Protein AF-A0A9W7DC87-F1 (afdb_monomer_lite)

Organism: NCBI:txid2077276

pLDDT: mean 81.28, std 15.79, range [40.28, 97.44]

Radius of gyration: 45.04 Å; chains: 1; bounding box: 83×46×143 Å

Structure (mmCIF, N/CA/C/O backbone):
data_AF-A0A9W7DC87-F1
#
_entry.id   AF-A0A9W7DC87-F1
#
loop_
_atom_site.group_PDB
_atom_site.id
_atom_site.type_symbol
_atom_site.label_atom_id
_atom_site.label_alt_id
_atom_site.label_comp_id
_atom_site.label_asym_id
_atom_site.label_entity_id
_atom_site.label_seq_id
_atom_site.pdbx_PDB_ins_code
_atom_site.Cartn_x
_atom_site.Cartn_y
_atom_site.Cartn_z
_atom_site.occupancy
_atom_site.B_iso_or_equiv
_atom_site.auth_seq_id
_atom_site.auth_comp_id
_atom_site.auth_asym_id
_atom_site.auth_atom_id
_atom_site.pdbx_PDB_model_num
ATOM 1 N N . MET A 1 1 ? 23.630 27.973 -70.026 1.00 40.28 1 MET A N 1
ATOM 2 C CA . MET A 1 1 ? 24.828 27.121 -69.885 1.00 40.28 1 MET A CA 1
ATOM 3 C C . MET A 1 1 ? 24.869 26.637 -68.449 1.00 40.28 1 MET A C 1
ATOM 5 O O . MET A 1 1 ? 25.103 27.448 -67.564 1.00 40.28 1 MET A O 1
ATOM 9 N N . SER A 1 2 ? 24.543 25.371 -68.197 1.00 48.47 2 SER A N 1
ATOM 10 C CA . SER A 1 2 ? 24.721 24.764 -66.876 1.00 48.47 2 SER A CA 1
ATOM 11 C C . SER A 1 2 ? 26.217 24.537 -66.663 1.00 48.47 2 SER A C 1
ATOM 13 O O . SER A 1 2 ? 26.801 23.677 -67.324 1.00 48.47 2 SER A O 1
ATOM 15 N N . SER A 1 3 ? 26.860 25.334 -65.808 1.00 49.78 3 SER A N 1
ATOM 16 C CA . SER A 1 3 ? 28.254 25.079 -65.447 1.00 49.78 3 SER A CA 1
ATOM 17 C C . SER A 1 3 ? 28.300 23.810 -64.603 1.00 49.78 3 SER A C 1
ATOM 19 O O . SER A 1 3 ? 27.856 23.806 -63.455 1.00 49.78 3 SER A O 1
ATOM 21 N N . LEU A 1 4 ? 28.809 22.728 -65.187 1.00 50.72 4 LEU A N 1
ATOM 22 C CA . LEU A 1 4 ? 29.244 21.575 -64.411 1.00 50.72 4 LEU A CA 1
ATOM 23 C C . LEU A 1 4 ? 30.306 22.038 -63.399 1.00 50.72 4 LEU A C 1
ATOM 25 O O . LEU A 1 4 ? 31.124 22.901 -63.739 1.00 50.72 4 LEU A O 1
ATOM 29 N N . PRO A 1 5 ? 30.302 21.504 -62.168 1.00 57.03 5 PRO A N 1
ATOM 30 C CA . PRO A 1 5 ? 31.322 21.839 -61.187 1.00 57.03 5 PRO A CA 1
ATOM 31 C C . PRO A 1 5 ? 32.721 21.466 -61.718 1.00 57.03 5 PRO A C 1
ATOM 33 O O . PRO A 1 5 ? 32.861 20.473 -62.440 1.00 57.03 5 PRO A O 1
ATOM 36 N N . PRO A 1 6 ? 33.760 22.259 -61.399 1.00 55.50 6 PRO A N 1
ATOM 37 C CA . PRO A 1 6 ? 35.117 22.014 -61.873 1.00 55.50 6 PRO A CA 1
ATOM 38 C C . PRO A 1 6 ? 35.629 20.647 -61.402 1.00 55.50 6 PRO A C 1
ATOM 40 O O . PRO A 1 6 ? 35.542 20.303 -60.228 1.00 55.50 6 PRO A O 1
ATOM 43 N N . THR A 1 7 ? 36.206 19.878 -62.328 1.00 52.78 7 THR A N 1
ATOM 44 C CA . THR A 1 7 ? 36.754 18.526 -62.110 1.00 52.78 7 THR A CA 1
ATOM 45 C C . THR A 1 7 ? 38.137 18.530 -61.454 1.00 52.78 7 THR A C 1
ATOM 47 O O . THR A 1 7 ? 38.896 17.567 -61.578 1.00 52.78 7 THR A O 1
ATOM 50 N N . THR A 1 8 ? 38.526 19.621 -60.795 1.00 54.75 8 THR A N 1
ATOM 51 C CA . THR A 1 8 ? 39.785 19.652 -60.060 1.00 54.75 8 THR A CA 1
ATOM 52 C C . THR A 1 8 ? 39.595 18.873 -58.765 1.00 54.75 8 THR A C 1
ATOM 54 O O . THR A 1 8 ? 38.816 19.262 -57.899 1.00 54.75 8 THR A O 1
ATOM 57 N N . ASN A 1 9 ? 40.309 17.750 -58.643 1.00 49.62 9 ASN A N 1
ATOM 58 C CA . ASN A 1 9 ? 40.457 16.991 -57.403 1.00 49.62 9 ASN A CA 1
ATOM 59 C C . ASN A 1 9 ? 41.046 17.904 -56.315 1.00 49.62 9 ASN A C 1
ATOM 61 O O . ASN A 1 9 ? 42.257 17.930 -56.099 1.00 49.62 9 ASN A O 1
ATOM 65 N N . SER A 1 10 ? 40.201 18.684 -55.644 1.00 48.97 10 SER A N 1
ATOM 66 C CA . SER A 1 10 ? 40.590 19.425 -54.454 1.00 48.97 10 SER A CA 1
ATOM 67 C C . SER A 1 10 ? 40.734 18.421 -53.308 1.00 48.97 10 SER A C 1
ATOM 69 O O . SER A 1 10 ? 39.785 17.688 -53.021 1.00 48.97 10 SER A O 1
ATOM 71 N N . PRO A 1 11 ? 41.889 18.364 -52.623 1.00 51.62 11 PRO A N 1
ATOM 72 C CA . PRO A 1 11 ? 42.055 17.527 -51.437 1.00 51.62 11 PRO A CA 1
ATOM 73 C C . PRO A 1 11 ? 41.297 18.080 -50.218 1.00 51.62 11 PRO A C 1
ATOM 75 O O . PRO A 1 11 ? 41.296 17.450 -49.164 1.00 51.62 11 PRO A O 1
ATOM 78 N N . ILE A 1 12 ? 40.671 19.256 -50.344 1.00 55.56 12 ILE A N 1
ATOM 79 C CA . ILE A 1 12 ? 40.016 19.978 -49.255 1.00 55.56 12 ILE A CA 1
ATOM 80 C C . ILE A 1 12 ? 38.544 20.184 -49.618 1.00 55.56 12 ILE A C 1
ATOM 82 O O . ILE A 1 12 ? 38.230 20.751 -50.669 1.00 55.56 12 ILE A O 1
ATOM 86 N N . PHE A 1 13 ? 37.653 19.710 -48.748 1.00 60.16 13 PHE A N 1
ATOM 87 C CA . PHE A 1 13 ? 36.211 19.925 -48.843 1.00 60.16 13 PHE A CA 1
ATOM 88 C C . PHE A 1 13 ? 35.900 21.432 -48.796 1.00 60.16 13 PHE A C 1
ATOM 90 O O . PHE A 1 13 ? 36.257 22.103 -47.830 1.00 60.16 13 PHE A O 1
ATOM 97 N N . ASN A 1 14 ? 35.249 21.968 -49.835 1.00 62.75 14 ASN A N 1
ATOM 98 C CA . ASN A 1 14 ? 34.823 23.369 -49.895 1.00 62.75 14 ASN A CA 1
ATOM 99 C C . ASN A 1 14 ? 33.327 23.470 -49.561 1.00 62.75 14 ASN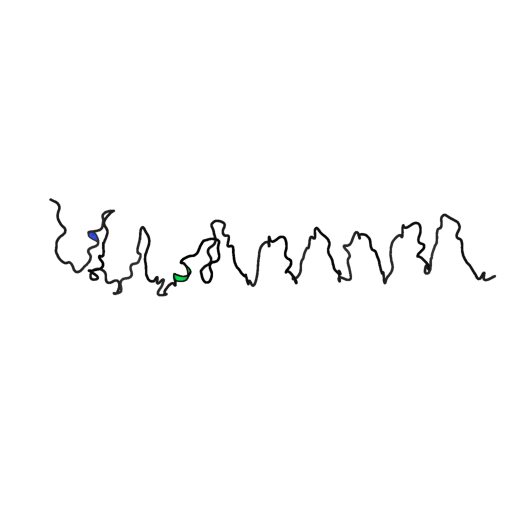 A C 1
ATOM 101 O O . ASN A 1 14 ? 32.472 23.222 -50.411 1.00 62.75 14 ASN A O 1
ATOM 105 N N . CYS A 1 15 ? 33.021 23.833 -48.316 1.00 61.16 15 CYS A N 1
ATOM 106 C CA . CYS A 1 15 ? 31.651 23.942 -47.816 1.00 61.16 15 CYS A CA 1
ATOM 107 C C . CYS A 1 15 ? 30.835 25.078 -48.460 1.00 61.16 15 CYS A C 1
ATOM 109 O O . CYS A 1 15 ? 29.610 25.039 -48.397 1.00 61.16 15 CYS A O 1
ATOM 111 N N . SER A 1 16 ? 31.470 26.039 -49.141 1.00 64.12 16 SER A N 1
ATOM 112 C CA . SER A 1 16 ? 30.786 27.152 -49.821 1.00 64.12 16 SER A CA 1
ATOM 113 C C . SER A 1 16 ? 29.916 26.717 -51.008 1.00 64.12 16 SER A C 1
ATOM 115 O O . SER A 1 16 ? 29.151 27.524 -51.527 1.00 64.12 16 SER A O 1
ATOM 117 N N . PHE A 1 17 ? 30.025 25.459 -51.448 1.00 63.44 17 PHE A N 1
ATOM 118 C CA . PHE A 1 17 ? 29.188 24.878 -52.503 1.00 63.44 17 PHE A CA 1
ATOM 119 C C . PHE A 1 17 ? 27.924 24.171 -51.989 1.00 63.44 17 PHE A C 1
ATOM 121 O O . PHE A 1 17 ? 27.176 23.652 -52.808 1.00 63.44 17 PHE A O 1
ATOM 128 N N . PHE A 1 18 ? 27.689 24.147 -50.672 1.00 61.72 18 PHE A N 1
ATOM 129 C CA . PHE A 1 18 ? 26.526 23.502 -50.047 1.00 61.72 18 PHE A CA 1
ATOM 130 C C . PHE A 1 18 ? 25.699 24.528 -49.249 1.00 61.72 18 PHE A C 1
ATOM 132 O O . PHE A 1 18 ? 25.613 24.452 -48.024 1.00 61.72 18 PHE A O 1
ATOM 139 N N . LEU A 1 19 ? 25.159 25.543 -49.928 1.00 58.50 19 LEU A N 1
ATOM 140 C CA . LEU A 1 19 ? 24.403 26.653 -49.317 1.00 58.50 19 LEU A CA 1
ATOM 141 C C . LEU A 1 19 ? 22.906 26.639 -49.674 1.00 58.50 19 LEU A C 1
ATOM 143 O O . LEU A 1 19 ? 22.122 27.386 -49.086 1.00 58.50 19 LEU A O 1
ATOM 147 N N . GLY A 1 20 ? 22.498 25.820 -50.641 1.00 61.56 20 GLY A N 1
ATOM 148 C CA . GLY A 1 20 ? 21.110 25.615 -51.029 1.00 61.56 20 GLY A CA 1
ATOM 149 C C . GLY A 1 20 ? 20.345 24.770 -50.010 1.00 61.56 20 GLY A C 1
ATOM 150 O O . GLY A 1 20 ? 20.890 23.862 -49.389 1.00 61.56 20 GLY A O 1
ATOM 151 N N . SER A 1 21 ? 19.040 25.022 -49.869 1.00 57.84 21 SER A N 1
ATOM 152 C CA . SER A 1 21 ? 18.160 24.316 -48.917 1.00 57.84 21 SER A CA 1
ATOM 153 C C . SER A 1 21 ? 18.046 22.802 -49.145 1.00 57.84 21 SER A C 1
ATOM 155 O O . SER A 1 21 ? 17.493 22.108 -48.300 1.00 57.84 21 SER A O 1
ATOM 157 N N . ASN A 1 22 ? 18.553 22.301 -50.275 1.00 55.94 22 ASN A N 1
ATOM 158 C CA . ASN A 1 22 ? 18.558 20.890 -50.655 1.00 55.94 22 ASN A CA 1
ATOM 159 C C . ASN A 1 22 ? 19.972 20.377 -50.975 1.00 55.94 22 ASN A C 1
ATOM 161 O O . ASN A 1 22 ? 20.101 19.336 -51.616 1.00 55.94 22 ASN A O 1
ATOM 165 N N . ASP A 1 23 ? 21.028 21.092 -50.587 1.00 57.09 23 ASP A N 1
ATOM 166 C CA . ASP A 1 23 ? 22.393 20.625 -50.815 1.00 57.09 23 ASP A CA 1
ATOM 167 C C . ASP A 1 23 ? 22.728 19.541 -49.779 1.00 57.09 23 ASP A C 1
ATOM 169 O O . ASP A 1 23 ? 22.659 19.770 -48.572 1.00 57.09 23 ASP A O 1
ATOM 173 N N . TYR A 1 24 ? 23.079 18.336 -50.235 1.00 56.31 24 TYR A N 1
ATOM 174 C CA . TYR A 1 24 ? 23.431 17.210 -49.367 1.00 56.31 24 TYR A CA 1
ATOM 175 C C . TYR A 1 24 ? 24.771 16.600 -49.776 1.00 56.31 24 TYR A C 1
ATOM 177 O O . TYR A 1 24 ? 25.080 16.437 -50.957 1.00 56.31 24 TYR A O 1
ATOM 185 N N . LEU A 1 25 ? 25.578 16.225 -48.785 1.00 67.00 25 LEU A N 1
ATOM 186 C CA . LEU A 1 25 ? 26.806 15.466 -48.994 1.00 67.00 25 LEU A CA 1
ATOM 187 C C . LEU A 1 25 ? 26.485 13.964 -48.949 1.00 67.00 25 LEU A C 1
ATOM 189 O O . LEU A 1 25 ? 26.179 13.434 -47.884 1.00 67.00 25 LEU A O 1
ATOM 193 N N . THR A 1 26 ? 26.581 13.263 -50.083 1.00 54.19 26 THR A N 1
ATOM 194 C CA . THR A 1 26 ? 26.439 11.793 -50.126 1.00 54.19 26 THR A CA 1
ATOM 195 C C . THR A 1 26 ? 27.806 11.131 -50.045 1.00 54.19 26 THR A C 1
ATOM 197 O O . THR A 1 26 ? 28.628 11.297 -50.943 1.00 54.19 26 THR A O 1
ATOM 200 N N . ILE A 1 27 ? 28.054 10.350 -48.995 1.00 62.28 27 ILE A N 1
ATOM 201 C CA . ILE A 1 27 ? 29.289 9.573 -48.845 1.00 62.28 27 ILE A CA 1
ATOM 202 C C . ILE A 1 27 ? 28.981 8.124 -49.240 1.00 62.28 27 ILE A C 1
ATOM 204 O O . ILE A 1 27 ? 28.392 7.372 -48.468 1.00 62.28 27 ILE A O 1
ATOM 208 N N . ALA A 1 28 ? 29.343 7.732 -50.465 1.00 49.62 28 ALA A N 1
ATOM 209 C CA . ALA A 1 28 ? 29.192 6.354 -50.928 1.00 49.62 28 ALA A CA 1
ATOM 210 C C . ALA A 1 28 ? 30.262 5.440 -50.300 1.00 49.62 28 ALA A C 1
ATOM 212 O O . ALA A 1 28 ? 31.426 5.817 -50.165 1.00 49.62 28 ALA A O 1
ATOM 213 N N . VAL A 1 29 ? 29.872 4.206 -49.964 1.00 51.69 29 VAL A N 1
ATOM 214 C CA . VAL A 1 29 ? 30.642 3.227 -49.161 1.00 51.69 29 VAL A CA 1
ATOM 215 C C . VAL A 1 29 ? 32.047 2.902 -49.710 1.00 51.69 29 VAL A C 1
ATOM 217 O O . VAL A 1 29 ? 32.902 2.414 -48.969 1.00 51.69 29 VAL A O 1
ATOM 220 N N . ALA A 1 30 ? 32.300 3.178 -50.995 1.00 45.50 30 ALA A N 1
ATOM 221 C CA . ALA A 1 30 ? 33.553 2.871 -51.683 1.00 45.50 30 ALA A CA 1
ATOM 222 C C . ALA A 1 30 ? 34.639 3.960 -51.569 1.00 45.50 30 ALA A C 1
ATOM 224 O O . ALA A 1 30 ? 35.807 3.644 -51.791 1.00 45.50 30 ALA A O 1
ATOM 225 N N . ASP A 1 31 ? 34.313 5.206 -51.194 1.00 50.28 31 ASP A N 1
ATOM 226 C CA . ASP A 1 31 ? 35.290 6.309 -51.199 1.00 50.28 31 ASP A CA 1
ATOM 227 C C . ASP A 1 31 ? 35.466 6.946 -49.809 1.00 50.28 31 ASP A C 1
ATOM 229 O O . ASP A 1 31 ? 35.023 8.054 -49.509 1.00 50.28 31 ASP A O 1
ATOM 233 N N . LYS A 1 32 ? 36.158 6.218 -48.922 1.00 52.31 32 LYS A N 1
ATOM 234 C CA . LYS A 1 32 ? 36.441 6.603 -47.521 1.00 52.31 32 LYS A CA 1
ATOM 235 C C . LYS A 1 32 ? 37.401 7.799 -47.363 1.00 52.31 32 LYS A C 1
ATOM 237 O O . LYS A 1 32 ? 37.862 8.070 -46.255 1.00 52.31 32 LYS A O 1
ATOM 242 N N . ARG A 1 33 ? 37.771 8.485 -48.449 1.00 55.38 33 ARG A N 1
ATOM 243 C CA . ARG A 1 33 ? 38.877 9.460 -48.474 1.00 55.38 33 ARG A CA 1
ATOM 244 C C . ARG A 1 33 ? 38.480 10.890 -48.116 1.00 55.38 33 ARG A C 1
ATOM 246 O O . ARG A 1 33 ? 39.366 11.658 -47.759 1.00 55.38 33 ARG A O 1
ATOM 253 N N . TYR A 1 34 ? 37.196 11.247 -48.153 1.00 50.97 34 TYR A N 1
ATOM 254 C CA . TYR A 1 34 ? 36.810 12.659 -48.048 1.00 50.97 34 TYR A CA 1
ATOM 255 C C . TYR A 1 34 ? 36.300 13.139 -46.696 1.00 50.97 34 TYR A C 1
ATOM 257 O O . TYR A 1 34 ? 36.171 14.345 -46.550 1.00 50.97 34 TYR A O 1
ATOM 265 N N . GLN A 1 35 ? 36.134 12.277 -45.685 1.00 55.38 35 GLN A N 1
ATOM 266 C CA . GLN A 1 35 ? 35.975 12.718 -44.292 1.00 55.38 35 GLN A CA 1
ATOM 267 C C . GLN A 1 35 ? 36.636 11.737 -43.317 1.00 55.38 35 GLN A C 1
ATOM 269 O O . GLN A 1 35 ? 36.004 10.838 -42.767 1.00 55.38 35 GLN A O 1
ATOM 274 N N . LYS A 1 36 ? 37.938 11.905 -43.078 1.00 47.50 36 LYS A N 1
ATOM 275 C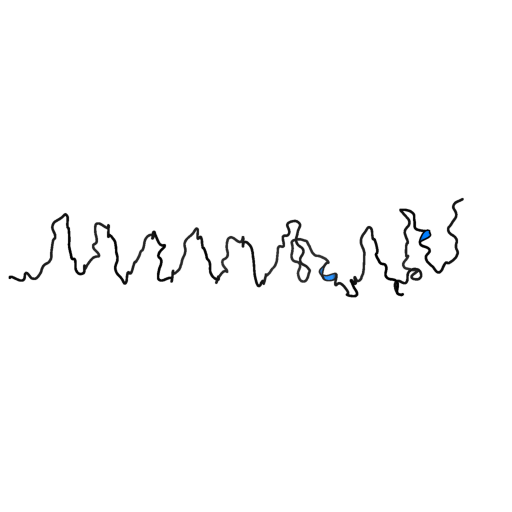 CA . LYS A 1 36 ? 38.594 11.271 -41.930 1.00 47.50 36 LYS A CA 1
ATOM 276 C C . LYS A 1 36 ? 38.263 12.091 -40.679 1.00 47.50 36 LYS A C 1
ATOM 278 O O . LYS A 1 36 ? 38.976 13.036 -40.364 1.00 47.50 36 LYS A O 1
ATOM 283 N N . LEU A 1 37 ? 37.234 11.702 -39.926 1.00 53.38 37 LEU A N 1
ATOM 284 C CA . LEU A 1 37 ? 36.949 12.221 -38.572 1.00 53.38 37 LEU A CA 1
ATOM 285 C C . LEU A 1 37 ? 37.895 11.625 -37.522 1.00 53.38 37 LEU A C 1
ATOM 287 O O . LEU A 1 37 ? 37.486 11.110 -36.490 1.00 53.38 37 LEU A O 1
ATOM 291 N N . GLY A 1 38 ? 39.185 11.613 -37.841 1.00 49.03 38 GLY A N 1
ATOM 292 C CA . GLY A 1 38 ? 40.227 10.949 -37.059 1.00 49.03 38 GLY A CA 1
ATOM 293 C C . GLY A 1 38 ? 41.486 11.795 -36.919 1.00 49.03 38 GLY A C 1
ATOM 294 O O . GLY A 1 38 ? 42.561 11.249 -36.693 1.00 49.03 38 GLY A O 1
ATOM 295 N N . GLY A 1 39 ? 41.379 13.110 -37.115 1.00 43.75 39 GLY A N 1
ATOM 296 C CA . GLY A 1 39 ? 42.439 14.070 -36.825 1.00 43.75 39 GLY A CA 1
ATOM 297 C C . GLY A 1 39 ? 41.827 15.298 -36.172 1.00 43.75 39 GLY A C 1
ATOM 298 O O . GLY A 1 39 ? 41.126 16.015 -36.865 1.00 43.75 39 GLY A O 1
ATOM 299 N N . THR A 1 40 ? 42.038 15.456 -34.858 1.00 46.59 40 THR A N 1
ATOM 300 C CA . THR A 1 40 ? 41.865 16.639 -33.969 1.00 46.59 40 THR A CA 1
ATOM 301 C C . THR A 1 40 ? 40.690 17.624 -34.160 1.00 46.59 40 THR A C 1
ATOM 303 O O . THR A 1 40 ? 40.594 18.579 -33.398 1.00 46.59 40 THR A O 1
ATOM 306 N N . GLY A 1 41 ? 39.778 17.427 -35.108 1.00 50.91 41 GLY A N 1
ATOM 307 C CA . GLY A 1 41 ? 38.608 18.258 -35.361 1.00 50.91 41 GLY A CA 1
ATOM 308 C C . GLY A 1 41 ? 37.363 17.584 -34.808 1.00 50.91 41 GLY A C 1
ATOM 309 O O . GLY A 1 41 ? 36.946 16.538 -35.300 1.00 50.91 41 GLY A O 1
ATOM 310 N N . VAL A 1 42 ? 36.783 18.177 -33.769 1.00 55.75 42 VAL A N 1
ATOM 311 C CA . VAL A 1 42 ? 35.481 17.782 -33.229 1.00 55.75 42 VAL A CA 1
ATOM 312 C C . VAL A 1 42 ? 34.417 18.528 -34.029 1.00 55.75 42 VAL A C 1
ATOM 314 O O . VAL A 1 42 ? 34.499 19.747 -34.174 1.00 55.75 42 VAL A O 1
ATOM 317 N N . PHE A 1 43 ? 33.408 17.829 -34.549 1.00 62.06 43 PHE A N 1
ATOM 318 C CA . PHE A 1 43 ? 32.190 18.519 -34.959 1.00 62.06 43 PHE A CA 1
ATOM 319 C C . PHE A 1 43 ? 31.490 19.032 -33.707 1.00 62.06 43 PHE A C 1
ATOM 321 O O . PHE A 1 43 ? 31.050 18.235 -32.882 1.00 62.06 43 PHE A O 1
ATOM 328 N N . ASN A 1 44 ? 31.354 20.352 -33.574 1.00 64.19 44 ASN A N 1
ATOM 329 C CA . ASN A 1 44 ? 30.608 20.935 -32.457 1.00 64.19 44 ASN A CA 1
ATOM 330 C C . ASN A 1 44 ? 29.140 20.467 -32.434 1.00 64.19 44 ASN A C 1
ATOM 332 O O . ASN A 1 44 ? 28.536 20.416 -31.369 1.00 64.19 44 ASN A O 1
ATOM 336 N N . SER A 1 45 ? 28.561 20.122 -33.593 1.00 70.19 45 SER A N 1
ATOM 337 C CA . SER A 1 45 ? 27.235 19.503 -33.690 1.00 70.19 45 SER A CA 1
ATOM 338 C C . SER A 1 45 ? 27.070 18.725 -34.999 1.00 70.19 45 SER A C 1
ATOM 340 O O . SER A 1 45 ? 27.697 19.055 -36.006 1.00 70.19 45 SER A O 1
ATOM 342 N N . ILE A 1 46 ? 26.211 17.705 -34.978 1.00 78.50 46 ILE A N 1
ATOM 343 C CA . ILE A 1 46 ? 25.696 17.002 -36.158 1.00 78.50 46 ILE A CA 1
ATOM 344 C C . ILE A 1 46 ? 24.170 17.129 -36.095 1.00 78.50 46 ILE A C 1
ATOM 346 O O . ILE A 1 46 ? 23.568 16.700 -35.112 1.00 78.50 46 ILE A O 1
ATOM 350 N N . ALA A 1 47 ? 23.545 17.721 -37.114 1.00 77.81 47 ALA A N 1
ATOM 351 C CA . ALA A 1 47 ? 22.090 17.807 -37.232 1.00 77.81 47 ALA A CA 1
ATOM 352 C C . ALA A 1 47 ? 21.589 16.756 -38.233 1.00 77.81 47 ALA A C 1
ATOM 354 O O . ALA A 1 47 ? 22.006 16.754 -39.390 1.00 77.81 47 ALA A O 1
ATOM 355 N N . VAL A 1 48 ? 20.698 15.867 -37.793 1.00 84.12 48 VAL A N 1
ATOM 356 C CA . VAL A 1 48 ? 20.062 14.839 -38.631 1.00 84.12 48 VAL A CA 1
ATOM 357 C C . VAL A 1 48 ? 18.549 15.029 -38.612 1.00 84.12 48 VAL A C 1
ATOM 359 O O . VAL A 1 48 ? 17.951 15.154 -37.549 1.00 84.12 48 VAL A O 1
ATOM 362 N N . ALA A 1 49 ? 17.923 15.056 -39.791 1.00 82.00 49 ALA A N 1
ATOM 363 C CA . ALA A 1 49 ? 16.468 15.194 -39.916 1.00 82.00 49 ALA A CA 1
ATOM 364 C C . ALA A 1 49 ? 15.703 13.893 -39.593 1.00 82.00 49 ALA A C 1
ATOM 366 O O . ALA A 1 49 ? 14.492 13.922 -39.402 1.00 82.00 49 ALA A O 1
ATOM 367 N N . GLY A 1 50 ? 16.405 12.757 -39.551 1.00 88.12 50 GLY A N 1
ATOM 368 C CA . GLY A 1 50 ? 15.845 11.433 -39.283 1.00 88.12 50 GLY A CA 1
ATOM 369 C C . GLY A 1 50 ? 16.658 10.667 -38.242 1.00 88.12 50 GLY A C 1
ATOM 370 O O . GLY A 1 50 ? 17.234 11.249 -37.325 1.00 88.12 50 GLY A O 1
ATOM 371 N N . ASN A 1 51 ? 16.705 9.344 -38.382 1.00 86.25 51 ASN A N 1
ATOM 372 C CA . ASN A 1 51 ? 17.417 8.483 -37.445 1.00 86.25 51 ASN A CA 1
ATOM 373 C C . ASN A 1 51 ? 18.939 8.576 -37.621 1.00 86.25 51 ASN A C 1
ATOM 375 O O . ASN A 1 51 ? 19.453 8.598 -38.738 1.00 86.25 51 ASN A O 1
ATOM 379 N N . LEU A 1 52 ? 19.654 8.554 -36.496 1.00 86.94 52 LEU A N 1
ATOM 380 C CA . LEU A 1 52 ? 21.082 8.269 -36.455 1.00 86.94 52 LEU A CA 1
ATOM 381 C C . LEU A 1 52 ? 21.264 6.767 -36.217 1.00 86.94 52 LEU A C 1
ATOM 383 O O . LEU A 1 52 ? 21.119 6.298 -35.090 1.00 86.94 52 LEU A O 1
ATOM 387 N N . ASP A 1 53 ? 21.564 6.019 -37.274 1.00 83.38 53 ASP A N 1
ATOM 388 C CA . ASP A 1 53 ? 21.955 4.614 -37.156 1.00 83.38 53 ASP A CA 1
ATOM 389 C C . ASP A 1 53 ? 23.452 4.543 -36.834 1.00 83.38 53 ASP A C 1
ATOM 391 O O . ASP A 1 53 ? 24.303 4.891 -37.656 1.00 83.38 53 ASP A O 1
ATOM 395 N N . CYS A 1 54 ? 23.781 4.183 -35.596 1.00 79.69 54 CYS A N 1
ATOM 396 C CA . CYS A 1 54 ? 25.154 4.114 -35.118 1.00 79.69 54 CYS A CA 1
ATOM 397 C C . CYS A 1 54 ? 25.405 2.776 -34.422 1.00 79.69 54 CYS A C 1
ATOM 399 O O . CYS A 1 54 ? 24.634 2.341 -33.572 1.00 79.69 54 CYS A O 1
ATOM 401 N N . GLY A 1 55 ? 26.520 2.125 -34.768 1.00 78.38 55 GLY A N 1
ATOM 402 C CA . GLY A 1 55 ? 26.925 0.870 -34.127 1.00 78.38 55 GLY A CA 1
ATOM 403 C C . GLY A 1 55 ? 27.389 1.050 -32.677 1.00 78.38 55 GLY A C 1
ATOM 404 O O . GLY A 1 55 ? 27.344 0.105 -31.894 1.00 78.38 55 GLY A O 1
ATOM 405 N N . SER A 1 56 ? 27.827 2.256 -32.306 1.00 83.56 56 SER A N 1
ATOM 406 C CA . SER A 1 56 ? 28.149 2.646 -30.935 1.00 83.56 56 SER A CA 1
ATOM 407 C C . SER A 1 56 ? 27.944 4.149 -30.750 1.00 83.56 56 SER A C 1
ATOM 409 O O . SER A 1 56 ? 28.182 4.942 -31.663 1.00 83.56 56 SER A O 1
ATOM 411 N N . LEU A 1 57 ? 27.505 4.540 -29.554 1.00 89.25 57 LEU A N 1
ATOM 412 C CA . LEU A 1 57 ? 27.375 5.935 -29.149 1.00 89.25 57 LEU A CA 1
ATOM 413 C C . LEU A 1 57 ? 28.385 6.219 -28.038 1.00 89.25 57 LEU A C 1
ATOM 415 O O . LEU A 1 57 ? 28.448 5.470 -27.071 1.00 89.25 57 LEU A O 1
ATOM 419 N N . THR A 1 58 ? 29.145 7.307 -28.150 1.00 86.69 58 THR A N 1
ATOM 420 C CA . THR A 1 58 ? 30.085 7.761 -27.116 1.00 86.69 58 THR A CA 1
ATOM 421 C C . THR A 1 58 ? 29.726 9.184 -26.717 1.00 86.69 58 THR A C 1
ATOM 423 O O . THR A 1 58 ? 29.733 10.077 -27.562 1.00 86.69 58 THR A O 1
ATOM 426 N N . ILE A 1 59 ? 29.437 9.417 -25.438 1.00 88.25 59 ILE A N 1
ATOM 427 C CA . ILE A 1 59 ? 29.128 10.744 -24.893 1.00 88.25 59 ILE A CA 1
ATOM 428 C C . ILE A 1 59 ? 30.249 11.124 -23.928 1.00 88.25 59 ILE A C 1
ATOM 430 O O . ILE A 1 59 ? 30.577 10.361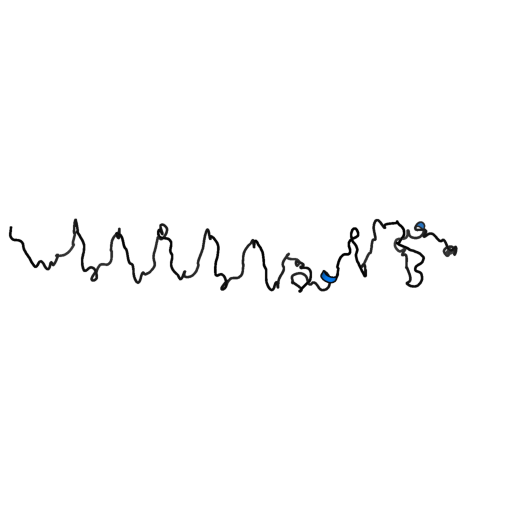 -23.023 1.00 88.25 59 ILE A O 1
ATOM 434 N N . ALA A 1 60 ? 30.871 12.286 -24.150 1.00 86.38 60 ALA A N 1
ATOM 435 C CA . ALA A 1 60 ? 31.987 12.784 -23.336 1.00 86.38 60 ALA A CA 1
ATOM 436 C C . ALA A 1 60 ? 33.133 11.758 -23.149 1.00 86.38 60 ALA A C 1
ATOM 438 O O . ALA A 1 60 ? 33.740 11.664 -22.086 1.00 86.38 60 ALA A O 1
ATOM 439 N N . GLY A 1 61 ? 33.416 10.962 -24.187 1.00 85.69 61 GLY A N 1
ATOM 440 C CA . GLY A 1 61 ? 34.477 9.947 -24.168 1.00 85.69 61 GLY A CA 1
ATOM 441 C C . GLY A 1 61 ? 34.093 8.606 -23.535 1.00 85.69 61 GLY A C 1
ATOM 442 O O . GLY A 1 61 ? 34.912 7.692 -23.553 1.00 85.69 61 GLY A O 1
ATOM 443 N N . SER A 1 62 ? 32.867 8.447 -23.027 1.00 90.69 62 SER A N 1
ATOM 444 C CA . SER A 1 62 ? 32.356 7.166 -22.516 1.00 90.69 62 SER A CA 1
ATOM 445 C C . SER A 1 62 ? 31.348 6.537 -23.467 1.00 90.69 62 SER A C 1
ATOM 447 O O . SER A 1 62 ? 30.413 7.201 -23.915 1.00 90.69 62 SER A O 1
ATOM 449 N N . ALA A 1 63 ? 31.540 5.255 -23.776 1.00 89.75 63 ALA A N 1
ATOM 450 C CA . ALA A 1 63 ? 30.585 4.493 -24.568 1.00 89.75 63 ALA A CA 1
ATOM 451 C C . ALA A 1 63 ? 29.261 4.343 -23.800 1.00 89.75 63 ALA A C 1
ATOM 453 O O . ALA A 1 63 ? 29.249 4.028 -22.610 1.00 89.75 63 ALA A O 1
ATOM 454 N N . VAL A 1 64 ? 28.150 4.560 -24.494 1.00 89.00 64 VAL A N 1
ATOM 455 C CA . VAL A 1 64 ? 26.791 4.356 -24.001 1.00 89.00 64 VAL A CA 1
ATOM 456 C C . VAL A 1 64 ? 26.319 2.986 -24.471 1.00 89.00 64 VAL A C 1
ATOM 458 O O . VAL A 1 64 ? 26.246 2.727 -25.673 1.00 89.00 64 VAL A O 1
ATOM 461 N N . ASP A 1 65 ? 25.974 2.112 -23.527 1.00 85.19 65 ASP A N 1
ATOM 462 C CA . ASP A 1 65 ? 25.365 0.819 -23.835 1.00 85.19 65 ASP A CA 1
ATOM 463 C C . ASP A 1 65 ? 23.880 0.988 -24.198 1.00 85.19 65 ASP A C 1
ATOM 465 O O . ASP A 1 65 ? 22.987 1.028 -23.345 1.00 85.19 65 ASP A O 1
ATOM 469 N N . LEU A 1 66 ? 23.622 1.072 -25.502 1.00 83.75 66 LEU A N 1
ATOM 470 C CA . LEU A 1 66 ? 22.278 1.180 -26.069 1.00 83.75 66 LEU A CA 1
ATOM 471 C C . LEU A 1 66 ? 21.495 -0.138 -26.024 1.00 83.75 66 LEU A C 1
ATOM 473 O O . LEU A 1 66 ? 20.290 -0.134 -26.290 1.00 83.75 66 LEU A O 1
ATOM 477 N N . SER A 1 67 ? 22.126 -1.265 -25.668 1.00 82.25 67 SER A N 1
ATOM 478 C CA . SER A 1 67 ? 21.427 -2.550 -25.596 1.00 82.25 67 SER A CA 1
ATOM 479 C C . SER A 1 67 ? 20.302 -2.514 -24.561 1.00 82.25 67 SER A C 1
ATOM 481 O O . SER A 1 67 ? 19.273 -3.151 -24.761 1.00 82.25 67 SER A O 1
ATOM 483 N N . SER A 1 68 ? 20.439 -1.718 -23.499 1.00 85.25 68 SER A N 1
ATOM 484 C CA . SER A 1 68 ? 19.421 -1.528 -22.456 1.00 85.25 68 SER A CA 1
ATOM 485 C C . SER A 1 68 ? 18.202 -0.692 -22.891 1.00 85.25 68 SER A C 1
ATOM 487 O O . SER A 1 68 ? 17.180 -0.714 -22.200 1.00 85.25 68 SER A O 1
ATOM 489 N N . LEU A 1 69 ? 18.296 0.009 -24.030 1.00 85.25 69 LEU A N 1
ATOM 490 C CA . LEU A 1 69 ? 17.290 0.945 -24.545 1.00 85.25 69 LEU A CA 1
ATOM 491 C C . LEU A 1 69 ? 16.418 0.343 -25.661 1.00 85.25 69 LEU A C 1
ATOM 493 O O . LEU A 1 69 ? 15.336 0.852 -25.942 1.00 85.25 69 LEU A O 1
ATOM 497 N N . SER A 1 70 ? 16.857 -0.745 -26.302 1.00 86.12 70 SER A N 1
ATOM 498 C CA . SER A 1 70 ? 16.075 -1.415 -27.344 1.00 86.12 70 SER A CA 1
ATOM 499 C C . SER A 1 70 ? 15.013 -2.354 -26.758 1.00 86.12 70 SER A C 1
ATOM 501 O O . SER A 1 70 ? 15.233 -3.033 -25.752 1.00 86.12 70 SER A O 1
ATOM 503 N N . GLY A 1 71 ? 13.844 -2.402 -27.408 1.00 85.94 71 GLY A N 1
ATOM 504 C CA . GLY A 1 71 ? 12.755 -3.319 -27.054 1.00 85.94 71 GLY A CA 1
ATOM 505 C C . GLY A 1 71 ? 11.972 -2.961 -25.785 1.00 85.94 71 GLY A C 1
ATOM 506 O O . GLY A 1 71 ? 11.201 -3.790 -25.311 1.00 85.94 71 GLY A O 1
ATOM 507 N N . ILE A 1 72 ? 12.147 -1.756 -25.234 1.00 91.00 72 ILE A N 1
ATOM 508 C CA . ILE A 1 72 ? 11.336 -1.267 -24.112 1.00 91.00 72 ILE A CA 1
ATOM 509 C C . ILE A 1 72 ? 9.954 -0.811 -24.603 1.00 91.00 72 ILE A C 1
ATOM 511 O O . ILE A 1 72 ? 9.841 -0.123 -25.615 1.00 91.00 72 ILE A O 1
ATOM 515 N N . THR A 1 73 ? 8.898 -1.175 -23.873 1.00 92.19 73 THR A N 1
ATOM 516 C CA . THR A 1 73 ? 7.539 -0.642 -24.072 1.00 92.19 73 THR A CA 1
ATOM 517 C C . THR A 1 73 ? 7.187 0.246 -22.883 1.00 92.19 73 THR A C 1
ATOM 519 O O . THR A 1 73 ? 7.228 -0.219 -21.742 1.00 92.19 73 THR A O 1
ATOM 522 N N . ALA A 1 74 ? 6.858 1.516 -23.139 1.00 92.81 74 ALA A N 1
ATOM 523 C CA . ALA A 1 74 ? 6.505 2.477 -22.093 1.00 92.81 74 ALA A CA 1
ATOM 524 C C . ALA A 1 74 ? 5.359 1.951 -21.206 1.00 92.81 74 ALA A C 1
ATOM 526 O O . ALA A 1 74 ? 4.413 1.343 -21.706 1.00 92.81 74 ALA A O 1
ATOM 527 N N . GLY A 1 75 ? 5.471 2.152 -19.891 1.00 93.25 75 GLY A N 1
ATOM 528 C CA . GLY A 1 75 ? 4.495 1.675 -18.902 1.00 93.25 75 GLY A CA 1
ATOM 529 C C . GLY A 1 75 ? 4.663 0.215 -18.467 1.00 93.25 75 GLY A C 1
ATOM 530 O O . GLY A 1 75 ? 3.933 -0.245 -17.586 1.00 93.25 75 GLY A O 1
ATOM 531 N N . THR A 1 76 ? 5.629 -0.525 -19.025 1.00 92.44 76 THR A N 1
ATOM 532 C CA . THR A 1 76 ? 5.910 -1.925 -18.653 1.00 92.44 76 THR A CA 1
ATOM 533 C C . THR A 1 76 ? 7.372 -2.132 -18.265 1.00 92.44 76 THR A C 1
ATOM 535 O O . THR A 1 76 ? 8.269 -1.436 -18.741 1.00 92.44 76 THR A O 1
ATOM 538 N N . VAL A 1 77 ? 7.628 -3.120 -17.407 1.00 94.56 77 VAL A N 1
ATOM 539 C CA . VAL A 1 77 ? 8.988 -3.514 -17.019 1.00 94.56 77 VAL A CA 1
ATOM 540 C C . VAL A 1 77 ? 9.455 -4.683 -17.885 1.00 94.56 77 VAL A C 1
ATOM 542 O O . VAL A 1 77 ? 8.939 -5.795 -17.773 1.00 94.56 77 VAL A O 1
ATOM 545 N N . THR A 1 78 ? 10.464 -4.444 -18.727 1.00 92.12 78 THR A N 1
ATOM 546 C CA . THR A 1 78 ? 11.159 -5.501 -19.482 1.00 92.12 78 THR A CA 1
ATOM 547 C C . THR A 1 78 ? 12.371 -5.994 -18.690 1.00 92.12 78 THR A C 1
ATOM 549 O O . THR A 1 78 ? 13.132 -5.195 -18.145 1.00 92.12 78 THR A O 1
ATOM 552 N N . ALA A 1 79 ? 12.562 -7.314 -18.610 1.00 91.00 79 ALA A N 1
ATOM 553 C CA . ALA A 1 79 ? 13.663 -7.902 -17.850 1.00 91.00 79 ALA A CA 1
ATOM 554 C C . ALA A 1 79 ? 15.032 -7.410 -18.355 1.00 91.00 79 ALA A C 1
ATOM 556 O O . ALA A 1 79 ? 15.292 -7.407 -19.557 1.00 91.00 79 ALA A O 1
ATOM 557 N N . SER A 1 80 ? 15.913 -7.028 -17.425 1.00 88.44 80 SER A N 1
ATOM 558 C CA . SER A 1 80 ? 17.291 -6.584 -17.704 1.00 88.44 80 SER A CA 1
ATOM 559 C C . SER A 1 80 ? 17.407 -5.352 -18.618 1.00 88.44 80 SER A C 1
ATOM 561 O O . SER A 1 80 ? 18.442 -5.158 -19.257 1.00 88.44 80 SER A O 1
ATOM 563 N N . LYS A 1 81 ? 16.359 -4.524 -18.702 1.00 91.00 81 LYS A N 1
ATOM 564 C CA . LYS A 1 81 ? 16.336 -3.268 -19.468 1.00 91.00 81 LYS A CA 1
ATOM 565 C C . LYS A 1 81 ? 16.041 -2.071 -18.568 1.00 91.00 81 LYS A C 1
ATOM 567 O O . LYS A 1 81 ? 15.772 -2.215 -17.375 1.00 91.00 81 LYS A O 1
ATOM 572 N N . LEU A 1 82 ? 16.089 -0.885 -19.169 1.00 89.50 82 LEU A N 1
ATOM 573 C CA . LEU A 1 82 ? 15.606 0.346 -18.553 1.00 89.50 82 LEU A CA 1
ATOM 574 C C . LEU A 1 82 ? 14.095 0.280 -18.282 1.00 89.50 82 LEU A C 1
ATOM 576 O O . LEU A 1 82 ? 13.354 -0.448 -18.944 1.00 89.50 82 LEU A O 1
ATOM 580 N N . VAL A 1 83 ? 13.641 1.089 -17.325 1.00 92.31 83 VAL A N 1
ATOM 581 C CA . VAL A 1 83 ? 12.221 1.290 -17.022 1.00 92.31 83 VAL A CA 1
ATOM 582 C C . VAL A 1 83 ? 11.802 2.659 -17.546 1.00 92.31 83 VAL A C 1
ATOM 584 O O . VAL A 1 83 ? 12.433 3.666 -17.230 1.00 92.31 83 VAL A O 1
ATOM 587 N N . MET A 1 84 ? 10.739 2.693 -18.345 1.00 91.94 84 MET A N 1
ATOM 588 C CA . MET A 1 84 ? 10.187 3.912 -18.932 1.00 91.94 84 MET A CA 1
ATOM 589 C C . MET A 1 84 ? 8.735 4.068 -18.494 1.00 91.94 84 MET A C 1
ATOM 591 O O . MET A 1 84 ? 7.931 3.151 -18.665 1.00 91.94 84 MET A O 1
ATOM 595 N N . VAL A 1 85 ? 8.409 5.232 -17.936 1.00 95.81 85 VAL A N 1
ATOM 596 C CA . VAL A 1 85 ? 7.034 5.579 -17.569 1.00 95.81 85 VAL A CA 1
ATOM 597 C C . VAL A 1 85 ? 6.177 5.800 -18.821 1.00 95.81 85 VAL A C 1
ATOM 599 O O . VAL A 1 85 ? 6.699 6.209 -19.860 1.00 95.81 85 VAL A O 1
ATOM 602 N N . ASP A 1 86 ? 4.876 5.535 -18.737 1.00 95.19 86 ASP A N 1
ATOM 603 C CA . ASP A 1 86 ? 3.933 5.877 -19.809 1.00 95.19 86 ASP A CA 1
ATOM 604 C C . ASP A 1 86 ? 3.501 7.360 -19.776 1.00 95.19 86 ASP A C 1
ATOM 606 O O . ASP A 1 86 ? 4.029 8.178 -19.017 1.00 95.19 86 ASP A O 1
ATOM 610 N N . ALA A 1 87 ? 2.525 7.727 -20.615 1.00 97.44 87 ALA A N 1
ATOM 611 C CA . ALA A 1 87 ? 2.004 9.094 -20.703 1.00 97.44 87 ALA A CA 1
ATOM 612 C C . ALA A 1 87 ? 1.402 9.614 -19.381 1.00 97.44 87 ALA A C 1
ATOM 614 O O . ALA A 1 87 ? 1.429 10.823 -19.126 1.00 97.44 87 ALA A O 1
ATOM 615 N N . ASN A 1 88 ? 0.913 8.716 -18.523 1.00 96.88 88 ASN A N 1
ATOM 616 C CA . ASN A 1 88 ? 0.353 9.042 -17.213 1.00 96.88 88 ASN A CA 1
ATOM 617 C C . ASN A 1 88 ? 1.416 9.078 -16.109 1.00 96.88 88 ASN A C 1
ATOM 619 O O . ASN A 1 88 ? 1.103 9.451 -14.980 1.00 96.88 88 ASN A O 1
ATOM 623 N N . LYS A 1 89 ? 2.684 8.809 -16.452 1.00 96.81 89 LYS A N 1
ATOM 624 C CA . LYS A 1 89 ? 3.804 8.601 -15.525 1.00 96.81 89 LYS A CA 1
ATOM 625 C C . LYS A 1 89 ? 3.690 7.298 -14.723 1.00 96.81 89 LYS A C 1
ATOM 627 O O . LYS A 1 89 ? 4.311 7.178 -13.667 1.00 96.81 89 LYS A O 1
ATOM 632 N N . ASP A 1 90 ? 2.965 6.317 -15.252 1.00 95.88 90 ASP A N 1
ATOM 633 C CA . ASP A 1 90 ? 2.779 5.022 -14.609 1.00 95.88 90 ASP A CA 1
ATOM 634 C C . ASP A 1 90 ? 3.822 3.998 -15.082 1.00 95.88 90 ASP A C 1
ATOM 636 O O . ASP A 1 90 ? 4.360 4.069 -16.192 1.00 95.88 90 ASP A O 1
ATOM 640 N N . ILE A 1 91 ? 4.111 3.025 -14.213 1.00 95.75 91 ILE A N 1
ATOM 641 C CA . ILE A 1 91 ? 4.869 1.808 -14.524 1.00 95.75 91 ILE A CA 1
ATOM 642 C C . ILE A 1 91 ? 4.116 0.625 -13.923 1.00 95.75 91 ILE A C 1
ATOM 644 O O . ILE A 1 91 ? 3.767 0.630 -12.742 1.00 95.75 91 ILE A O 1
ATOM 648 N N . SER A 1 92 ? 3.928 -0.423 -14.717 1.00 93.12 92 SER A N 1
ATOM 649 C CA . SER A 1 92 ? 3.288 -1.667 -14.298 1.00 93.12 92 SER A CA 1
ATOM 650 C C . SER A 1 92 ? 4.235 -2.867 -14.414 1.00 93.12 92 SER A C 1
ATOM 652 O O . SER A 1 92 ? 5.268 -2.816 -15.083 1.00 93.12 92 SER A O 1
ATOM 654 N N . SER A 1 93 ? 3.841 -3.991 -13.809 1.00 92.00 93 SER A N 1
ATOM 655 C CA . SER A 1 93 ? 4.444 -5.315 -14.043 1.00 92.00 93 SER A CA 1
ATOM 656 C C . SER A 1 93 ? 5.829 -5.570 -13.428 1.00 92.00 93 SER A C 1
ATOM 658 O O . SER A 1 93 ? 6.509 -6.519 -13.821 1.00 92.00 93 SER A O 1
ATOM 660 N N . PHE A 1 94 ? 6.248 -4.803 -12.413 1.00 94.81 94 PHE A N 1
ATOM 661 C CA . PHE A 1 94 ? 7.338 -5.263 -11.545 1.00 94.81 94 PHE A CA 1
ATOM 662 C C . PHE A 1 94 ? 6.962 -6.610 -10.919 1.00 94.81 94 PHE A C 1
ATOM 664 O O . PHE A 1 94 ? 5.908 -6.742 -10.302 1.00 94.81 94 PHE A O 1
ATOM 671 N N . ARG A 1 95 ? 7.843 -7.609 -11.044 1.00 93.44 95 ARG A N 1
ATOM 672 C CA . ARG A 1 95 ? 7.657 -8.904 -10.373 1.00 93.44 95 ARG A CA 1
ATOM 673 C C . ARG A 1 95 ? 7.772 -8.762 -8.856 1.00 93.44 95 ARG A C 1
ATOM 675 O O . ARG A 1 95 ? 6.929 -9.273 -8.137 1.00 93.44 95 ARG A O 1
ATOM 682 N N . ASN A 1 96 ? 8.822 -8.077 -8.405 1.00 92.94 96 ASN A N 1
ATOM 683 C CA . ASN A 1 96 ? 9.115 -7.772 -7.008 1.00 92.94 96 ASN A CA 1
ATOM 684 C C . ASN A 1 96 ? 9.653 -6.336 -6.936 1.00 92.94 96 ASN A C 1
ATOM 686 O O . ASN A 1 96 ? 10.397 -5.926 -7.829 1.00 92.94 96 ASN A O 1
ATOM 690 N N . LEU A 1 97 ? 9.326 -5.605 -5.870 1.00 93.62 97 LEU A N 1
ATOM 691 C CA . LEU A 1 97 ? 9.876 -4.279 -5.583 1.00 93.62 97 LEU A CA 1
ATOM 692 C C . LEU A 1 97 ? 10.521 -4.293 -4.195 1.00 93.62 97 LEU A C 1
ATOM 694 O O . LEU A 1 97 ? 9.859 -4.584 -3.202 1.00 93.62 97 LEU A O 1
ATOM 698 N N . THR A 1 98 ? 11.807 -3.960 -4.126 1.00 95.00 98 THR A N 1
ATOM 699 C CA . THR A 1 98 ? 12.525 -3.724 -2.869 1.00 95.00 98 THR A CA 1
ATOM 700 C C . THR A 1 98 ? 12.847 -2.239 -2.785 1.00 95.00 98 THR A C 1
ATOM 702 O O . THR A 1 98 ? 13.499 -1.703 -3.675 1.00 95.00 98 THR A O 1
ATOM 705 N N . ALA A 1 99 ? 12.384 -1.573 -1.729 1.00 94.75 99 ALA A N 1
ATOM 706 C CA . ALA A 1 99 ? 12.602 -0.149 -1.508 1.00 94.75 99 ALA A CA 1
ATOM 707 C C . ALA A 1 99 ? 12.851 0.116 -0.019 1.00 94.75 99 ALA A C 1
ATOM 709 O O . ALA A 1 99 ? 12.204 -0.496 0.828 1.00 94.75 99 ALA A O 1
ATOM 710 N N . THR A 1 100 ? 13.755 1.044 0.305 1.00 95.50 100 THR A N 1
ATOM 711 C CA . THR A 1 100 ? 13.966 1.509 1.690 1.00 95.50 100 THR A CA 1
ATOM 712 C C . THR A 1 100 ? 12.728 2.226 2.221 1.00 95.50 100 THR A C 1
ATOM 714 O O . THR A 1 100 ? 12.345 2.060 3.376 1.00 95.50 100 THR A O 1
ATOM 717 N N . ASN A 1 101 ? 12.080 3.009 1.358 1.00 94.25 101 ASN A N 1
ATOM 718 C CA . ASN A 1 101 ? 10.851 3.721 1.656 1.00 94.25 101 ASN A CA 1
ATOM 719 C C . ASN A 1 101 ? 9.886 3.562 0.483 1.00 94.25 101 ASN A C 1
ATOM 721 O O . ASN A 1 101 ? 10.269 3.758 -0.670 1.00 94.25 101 ASN A O 1
ATOM 725 N N . LEU A 1 102 ? 8.631 3.253 0.794 1.00 94.38 102 LEU A N 1
ATOM 726 C CA . LEU A 1 102 ? 7.514 3.349 -0.133 1.00 94.38 102 LEU A CA 1
ATOM 727 C C . LEU A 1 102 ? 6.599 4.463 0.376 1.00 94.38 102 LEU A C 1
ATOM 729 O O . LEU A 1 102 ? 6.110 4.394 1.503 1.00 94.38 102 LEU A O 1
ATOM 733 N N . THR A 1 103 ? 6.415 5.508 -0.422 1.00 93.94 103 THR A N 1
ATOM 734 C CA . THR A 1 103 ? 5.548 6.647 -0.101 1.00 93.94 103 THR A CA 1
ATOM 735 C C . THR A 1 103 ? 4.297 6.616 -0.977 1.00 93.94 103 THR A C 1
ATOM 737 O O . THR A 1 103 ? 4.306 6.044 -2.065 1.00 93.94 103 THR A O 1
ATOM 740 N N . GLY A 1 104 ? 3.207 7.222 -0.502 1.00 94.12 104 GLY A N 1
ATOM 741 C CA . GLY A 1 104 ? 1.925 7.259 -1.212 1.00 94.12 104 GLY A CA 1
ATOM 742 C C . GLY A 1 104 ? 0.892 6.273 -0.664 1.00 94.12 104 GLY A C 1
ATOM 743 O O . GLY A 1 104 ? 0.998 5.801 0.468 1.00 94.12 104 GLY A O 1
ATOM 744 N N . THR A 1 105 ? -0.148 6.011 -1.455 1.00 93.44 105 THR A N 1
ATOM 745 C CA . THR A 1 105 ? -1.268 5.140 -1.084 1.00 93.44 105 THR A CA 1
ATOM 746 C C . THR A 1 105 ? -1.103 3.752 -1.690 1.00 93.44 105 THR A C 1
ATOM 748 O O . THR A 1 105 ? -0.782 3.601 -2.868 1.00 93.44 105 THR A O 1
ATOM 751 N N . LEU A 1 106 ? -1.361 2.716 -0.892 1.00 93.81 106 LEU A N 1
ATOM 752 C CA . LEU A 1 106 ? -1.436 1.346 -1.388 1.00 93.81 106 LEU A CA 1
ATOM 753 C C . LEU A 1 106 ? -2.896 1.026 -1.720 1.00 93.81 106 LEU A C 1
ATOM 755 O O . LEU A 1 106 ? -3.722 0.884 -0.827 1.00 93.81 106 LEU A O 1
ATOM 759 N N . GLN A 1 107 ? -3.217 0.960 -3.012 1.00 93.38 107 GLN A N 1
ATOM 760 C CA . GLN A 1 107 ? -4.600 0.843 -3.497 1.00 93.38 107 GLN A CA 1
ATOM 761 C C . GLN A 1 107 ? -5.128 -0.605 -3.532 1.00 93.38 107 GLN A C 1
ATOM 763 O O . GLN A 1 107 ? -6.285 -0.837 -3.878 1.00 93.38 107 GLN A O 1
ATOM 768 N N . THR A 1 108 ? -4.306 -1.598 -3.177 1.00 92.31 108 THR A N 1
ATOM 769 C CA . THR A 1 108 ? -4.719 -3.007 -3.144 1.00 92.31 108 THR A CA 1
ATOM 770 C C . THR A 1 108 ? -5.686 -3.251 -1.987 1.00 92.31 108 THR A C 1
ATOM 772 O O . THR A 1 108 ? -5.273 -3.238 -0.831 1.00 92.31 108 THR A O 1
ATOM 775 N N . ALA A 1 109 ? -6.957 -3.524 -2.296 1.00 91.94 109 ALA A N 1
ATOM 776 C CA . ALA A 1 109 ? -8.006 -3.688 -1.285 1.00 91.94 109 ALA A CA 1
ATOM 777 C C . ALA A 1 109 ? -7.722 -4.815 -0.271 1.00 91.94 109 ALA A C 1
ATOM 779 O O . ALA A 1 109 ? -7.965 -4.646 0.920 1.00 91.94 109 ALA A O 1
ATOM 780 N N . ALA A 1 110 ? -7.204 -5.960 -0.728 1.00 94.19 110 ALA A N 1
ATOM 781 C CA . ALA A 1 110 ? -6.851 -7.088 0.130 1.00 94.19 110 ALA A CA 1
ATOM 782 C C . ALA A 1 110 ? -5.329 -7.218 0.260 1.00 94.19 110 ALA A C 1
ATOM 784 O O . ALA A 1 110 ? -4.622 -7.371 -0.736 1.00 94.19 110 ALA A O 1
ATOM 785 N N . GLN A 1 111 ? -4.826 -7.215 1.495 1.00 95.50 111 GLN A N 1
ATOM 786 C CA . GLN A 1 111 ? -3.393 -7.288 1.798 1.00 95.50 111 GLN A CA 1
ATOM 787 C C . GLN A 1 111 ? -3.076 -8.477 2.731 1.00 95.50 111 GLN A C 1
ATOM 789 O O . GLN A 1 111 ? -2.574 -8.276 3.836 1.00 95.50 111 GLN A O 1
ATOM 794 N N . PRO A 1 112 ? -3.358 -9.731 2.324 1.00 95.38 112 PRO A N 1
ATOM 795 C CA . PRO A 1 112 ? -3.297 -10.901 3.214 1.00 95.38 112 PRO A CA 1
ATOM 796 C C . PRO A 1 112 ? -1.893 -11.239 3.738 1.00 95.38 112 PRO A C 1
ATOM 798 O O . PRO A 1 112 ? -1.764 -11.980 4.705 1.00 95.38 112 PRO A O 1
ATOM 801 N N . ASN A 1 113 ? -0.842 -10.703 3.112 1.00 94.88 113 ASN A N 1
ATOM 802 C CA . ASN A 1 113 ? 0.550 -11.018 3.442 1.00 94.88 113 ASN A CA 1
ATOM 803 C C . ASN A 1 113 ? 1.214 -9.987 4.375 1.00 94.88 113 ASN A C 1
ATOM 805 O O . ASN A 1 113 ? 2.419 -10.074 4.608 1.00 94.88 113 ASN A O 1
ATOM 809 N N . ILE A 1 114 ? 0.474 -9.002 4.901 1.00 95.12 114 ILE A N 1
ATOM 810 C CA . ILE A 1 114 ? 1.003 -8.090 5.925 1.00 95.12 114 ILE A CA 1
ATOM 811 C C . ILE A 1 114 ? 0.995 -8.816 7.272 1.00 95.12 114 ILE A C 1
ATOM 813 O O . ILE A 1 114 ? -0.058 -9.036 7.862 1.00 95.12 114 ILE A O 1
ATOM 817 N N . THR A 1 115 ? 2.178 -9.176 7.768 1.00 94.81 115 THR A N 1
ATOM 818 C CA . THR A 1 115 ? 2.353 -9.873 9.056 1.00 94.81 115 THR A CA 1
ATOM 819 C C . THR A 1 115 ? 2.911 -8.978 10.160 1.00 94.81 115 THR A C 1
ATOM 821 O O . THR A 1 115 ? 2.896 -9.357 11.328 1.00 94.81 115 THR A O 1
ATOM 824 N N . SER A 1 116 ? 3.403 -7.791 9.808 1.00 95.00 116 SER A N 1
ATOM 825 C CA . SER A 1 116 ? 3.902 -6.792 10.746 1.00 95.00 116 SER A CA 1
ATOM 826 C C . SER A 1 116 ? 3.783 -5.399 10.141 1.00 95.00 116 SER A C 1
ATOM 828 O O . SER A 1 116 ? 3.924 -5.213 8.931 1.00 95.00 116 SER A O 1
ATOM 830 N N . VAL A 1 117 ? 3.535 -4.424 11.005 1.00 94.44 117 VAL A N 1
ATOM 831 C CA . VAL A 1 117 ? 3.563 -2.996 10.701 1.00 94.44 117 VAL A CA 1
ATOM 832 C C . VAL A 1 117 ? 4.329 -2.287 11.814 1.00 94.44 117 VAL A C 1
ATOM 834 O O . VAL A 1 117 ? 4.495 -2.826 12.908 1.00 94.44 117 VAL A O 1
ATOM 837 N N . GLY A 1 118 ? 4.809 -1.075 11.537 1.00 92.81 118 GLY A N 1
ATOM 838 C CA . GLY A 1 118 ? 5.321 -0.191 12.582 1.00 92.81 118 GLY A CA 1
ATOM 839 C C . GLY A 1 118 ? 4.188 0.397 13.433 1.00 92.81 118 GLY A C 1
ATOM 840 O O . GLY A 1 118 ? 3.145 -0.215 13.648 1.00 92.81 118 GLY A O 1
ATOM 841 N N . THR A 1 119 ? 4.366 1.635 13.887 1.00 93.06 119 THR A N 1
ATOM 842 C CA . THR A 1 119 ? 3.321 2.361 14.618 1.00 93.06 119 THR A CA 1
ATOM 843 C C . THR A 1 119 ? 2.258 2.905 13.664 1.00 93.06 119 THR A C 1
ATOM 845 O O . THR A 1 119 ? 2.573 3.662 12.747 1.00 93.06 119 THR A O 1
ATOM 848 N N . LEU A 1 120 ? 0.989 2.589 13.927 1.00 93.88 120 LEU A N 1
ATOM 849 C CA . LEU A 1 120 ? -0.162 3.248 13.309 1.00 93.88 120 LEU A CA 1
ATOM 850 C C . LEU A 1 120 ? -0.685 4.333 14.258 1.00 93.88 120 LEU A C 1
ATOM 852 O O . LEU A 1 120 ? -1.079 4.032 15.381 1.00 93.88 120 LEU A O 1
ATOM 856 N N . SER A 1 121 ? -0.700 5.594 13.820 1.00 94.06 121 SER A N 1
ATOM 857 C CA . SER A 1 121 ? -1.275 6.702 14.603 1.00 94.06 121 SER A CA 1
ATOM 858 C C . SER A 1 121 ? -2.805 6.689 14.610 1.00 94.06 121 SER A C 1
ATOM 860 O O . SER A 1 121 ? -3.431 7.186 15.542 1.00 94.06 121 SER A O 1
ATOM 862 N N . SER A 1 122 ? -3.407 6.121 13.565 1.00 93.62 122 SER A N 1
ATOM 863 C CA . SER A 1 122 ? -4.845 5.925 13.434 1.00 93.62 122 SER A CA 1
ATOM 864 C C . SER A 1 122 ? -5.121 4.650 12.644 1.00 93.62 122 SER A C 1
ATOM 866 O O . SER A 1 122 ? -4.340 4.260 11.774 1.00 93.62 122 SER A O 1
ATOM 868 N N . LEU A 1 123 ? -6.230 3.993 12.968 1.00 93.44 123 LEU A N 1
ATOM 869 C CA . LEU A 1 123 ? -6.706 2.804 12.278 1.00 93.44 123 LEU A CA 1
ATOM 870 C C . LEU A 1 123 ? -8.232 2.861 12.236 1.00 93.44 123 LEU A C 1
ATOM 872 O O . LEU A 1 123 ? -8.881 2.925 13.276 1.00 93.44 123 LEU A O 1
ATOM 876 N N . THR A 1 124 ? -8.796 2.834 11.032 1.00 94.12 124 THR A N 1
ATOM 877 C CA . THR A 1 124 ? -10.236 2.648 10.828 1.00 94.12 124 THR A CA 1
ATOM 878 C C . THR A 1 124 ? -10.457 1.234 10.318 1.00 94.12 124 THR A C 1
ATOM 880 O O . THR A 1 124 ? -9.899 0.861 9.288 1.00 94.12 124 THR A O 1
ATOM 883 N N . VAL A 1 125 ? -11.266 0.449 11.027 1.00 94.19 125 VAL A N 1
ATOM 884 C CA . VAL A 1 125 ? -11.662 -0.903 10.615 1.00 94.19 125 VAL A CA 1
ATOM 885 C C . VAL A 1 125 ? -13.166 -0.889 10.382 1.00 94.19 125 VAL A C 1
ATOM 887 O O . VAL A 1 125 ? -13.928 -0.596 11.296 1.00 94.19 125 VAL A O 1
ATOM 890 N N . SER A 1 126 ? -13.594 -1.162 9.150 1.00 92.94 126 SER A N 1
ATOM 891 C CA . SER A 1 126 ? -15.018 -1.220 8.792 1.00 92.94 126 SER A CA 1
ATOM 892 C C . SER A 1 126 ? -15.686 -2.542 9.186 1.00 92.94 126 SER A C 1
ATOM 894 O O . SER A 1 126 ? -16.907 -2.602 9.285 1.00 92.94 126 SER A O 1
ATOM 896 N N . GLY A 1 127 ? -14.892 -3.598 9.387 1.00 91.56 127 GLY A N 1
ATOM 897 C CA . GLY A 1 127 ? -15.338 -4.910 9.853 1.00 91.56 127 GLY A CA 1
ATOM 898 C C . GLY A 1 127 ? -14.950 -5.194 11.305 1.00 91.56 127 GLY A C 1
ATOM 899 O O . GLY A 1 127 ? -14.725 -4.292 12.107 1.00 91.56 127 GLY A O 1
ATOM 900 N N . ASN A 1 128 ? -14.839 -6.480 11.634 1.00 90.94 128 ASN A N 1
ATOM 901 C CA . ASN A 1 128 ? -14.465 -6.924 12.974 1.00 90.94 128 ASN A CA 1
ATOM 902 C C . ASN A 1 128 ? -12.945 -6.934 13.159 1.00 90.94 128 ASN A C 1
ATOM 904 O O . ASN A 1 128 ? -12.199 -7.343 12.268 1.00 90.94 128 ASN A O 1
ATOM 908 N N . ILE A 1 129 ? -12.501 -6.577 14.362 1.00 92.50 129 ILE A N 1
ATOM 909 C CA . ILE A 1 129 ? -11.138 -6.831 14.826 1.00 92.50 129 ILE A CA 1
ATOM 910 C C . ILE A 1 129 ? -11.165 -8.154 15.592 1.00 92.50 129 ILE A C 1
ATOM 912 O O . ILE A 1 129 ? -11.834 -8.265 16.615 1.00 92.50 129 ILE A O 1
ATOM 916 N N . SER A 1 130 ? -10.450 -9.159 15.093 1.00 90.69 130 SER A N 1
ATOM 917 C CA . SER A 1 130 ? -10.253 -10.430 15.794 1.00 90.69 130 SER A CA 1
ATOM 918 C C . SER A 1 130 ? -8.878 -10.437 16.455 1.00 90.69 130 SER A C 1
ATOM 920 O O . SER A 1 130 ? -7.887 -10.103 15.809 1.00 90.69 130 SER A O 1
ATOM 922 N N . GLY A 1 131 ? -8.806 -10.833 17.725 1.00 90.12 131 GLY A N 1
ATOM 923 C CA . GLY A 1 131 ? -7.558 -10.915 18.483 1.00 90.12 131 GLY A CA 1
ATOM 924 C C . GLY A 1 131 ? -7.684 -10.352 19.895 1.00 90.12 131 GLY A C 1
ATOM 925 O O . GLY A 1 131 ? -8.783 -10.118 20.394 1.00 90.12 131 GLY A O 1
ATOM 926 N N . THR A 1 132 ? -6.537 -10.134 20.535 1.00 88.44 132 THR A N 1
ATOM 927 C CA . THR A 1 132 ? -6.448 -9.616 21.905 1.00 88.44 132 THR A CA 1
ATOM 928 C C . THR A 1 132 ? -5.912 -8.193 21.887 1.00 88.44 132 THR A C 1
ATOM 930 O O . THR A 1 132 ? -4.867 -7.930 21.295 1.00 88.44 132 THR A O 1
ATOM 933 N N . LEU A 1 133 ? -6.583 -7.283 22.591 1.00 90.94 133 LEU A N 1
ATOM 934 C CA . LEU A 1 133 ? -6.045 -5.957 22.875 1.00 90.94 133 LEU A CA 1
ATOM 935 C C . LEU A 1 133 ? -5.231 -6.020 24.173 1.00 90.94 133 LEU A C 1
ATOM 937 O O . LEU A 1 133 ? -5.782 -6.243 25.246 1.00 90.94 133 LEU A O 1
ATOM 941 N N . THR A 1 134 ? -3.914 -5.855 24.073 1.00 88.38 134 THR A N 1
ATOM 942 C CA . THR A 1 134 ? -2.974 -6.041 25.195 1.00 88.38 134 THR A CA 1
ATOM 943 C C . THR A 1 134 ? -2.700 -4.764 25.994 1.00 88.38 134 THR A C 1
ATOM 945 O O . THR A 1 134 ? -2.004 -4.807 27.007 1.00 88.38 134 THR A O 1
ATOM 948 N N . THR A 1 135 ? -3.239 -3.616 25.571 1.00 87.50 135 THR A N 1
ATOM 949 C CA . THR A 1 135 ? -3.098 -2.347 26.295 1.00 87.50 135 THR A CA 1
ATOM 950 C C . THR A 1 135 ? -3.912 -2.381 27.587 1.00 87.50 135 THR A C 1
ATOM 952 O O . THR A 1 135 ? -5.134 -2.496 27.542 1.00 87.50 135 THR A O 1
ATOM 955 N N . ALA A 1 136 ? -3.237 -2.245 28.734 1.00 84.12 136 ALA A N 1
ATOM 956 C CA . ALA A 1 136 ? -3.868 -2.358 30.051 1.00 84.12 136 ALA A CA 1
ATOM 957 C C . ALA A 1 136 ? -4.958 -1.301 30.305 1.00 84.12 136 ALA A C 1
ATOM 959 O O . ALA A 1 136 ? -5.999 -1.617 30.873 1.00 84.12 136 ALA A O 1
ATOM 960 N N . ALA A 1 137 ? -4.736 -0.052 29.883 1.00 90.06 137 ALA A N 1
ATOM 961 C CA . ALA A 1 137 ? -5.711 1.026 30.010 1.00 90.06 137 ALA A CA 1
ATOM 962 C C . ALA A 1 137 ? -6.380 1.309 28.660 1.00 90.06 137 ALA A C 1
ATOM 964 O O . ALA A 1 137 ? -5.705 1.582 27.669 1.00 90.06 137 ALA A O 1
ATOM 965 N N . GLN A 1 138 ? -7.711 1.292 28.640 1.00 93.25 138 GLN A N 1
ATOM 966 C CA . GLN A 1 138 ? -8.526 1.521 27.445 1.00 93.25 138 GLN A CA 1
ATOM 967 C C . GLN A 1 138 ? -9.520 2.677 27.683 1.00 93.25 138 GLN A C 1
ATOM 969 O O . GLN A 1 138 ? -10.730 2.465 27.661 1.00 93.25 138 GLN A O 1
ATOM 974 N N . PRO A 1 139 ? -9.043 3.913 27.941 1.00 92.25 139 PRO A N 1
ATOM 975 C CA . PRO A 1 139 ? -9.892 5.017 28.409 1.00 92.25 139 PRO A CA 1
ATOM 976 C C . PRO A 1 139 ? -10.954 5.477 27.399 1.00 92.25 139 PRO A C 1
ATOM 978 O O . PRO A 1 139 ? -11.912 6.137 27.781 1.00 92.25 139 PRO A O 1
ATOM 981 N N . ASN A 1 140 ? -10.793 5.129 26.119 1.00 91.94 140 ASN A N 1
ATOM 982 C CA . ASN A 1 140 ? -11.658 5.591 25.032 1.00 91.94 140 ASN A CA 1
ATOM 983 C C . ASN A 1 140 ? -12.714 4.556 24.599 1.00 91.94 140 ASN A C 1
ATOM 985 O O . ASN A 1 140 ? -13.385 4.766 23.591 1.00 91.94 140 ASN A O 1
ATOM 989 N N . ILE A 1 141 ? -12.875 3.439 25.321 1.00 92.94 141 ILE A N 1
ATOM 990 C CA . ILE A 1 141 ? -13.982 2.503 25.073 1.00 92.94 141 ILE A CA 1
ATOM 991 C C . ILE A 1 141 ? -15.247 3.064 25.730 1.00 92.94 141 ILE A C 1
ATOM 993 O O . ILE A 1 141 ? -15.390 3.037 26.948 1.00 92.94 141 ILE A O 1
ATOM 997 N N . THR A 1 142 ? -16.170 3.574 24.916 1.00 92.38 142 THR A N 1
ATOM 998 C CA . THR A 1 142 ? -17.436 4.179 25.379 1.00 92.38 142 THR A CA 1
ATOM 999 C C . THR A 1 142 ? -18.637 3.244 25.261 1.00 92.38 142 THR A C 1
ATOM 1001 O O . THR A 1 142 ? -19.682 3.492 25.857 1.00 92.38 142 THR A O 1
ATOM 1004 N N . SER A 1 143 ? -18.500 2.162 24.499 1.00 91.69 143 SER A N 1
ATOM 1005 C CA . SER A 1 143 ? -19.503 1.118 24.364 1.00 91.69 143 SER A CA 1
ATOM 1006 C C . SER A 1 143 ? -18.812 -0.209 24.103 1.00 91.69 143 SER A C 1
ATOM 1008 O O . SER A 1 143 ? -17.779 -0.282 23.437 1.00 91.69 143 SER A O 1
ATOM 1010 N N . VAL A 1 144 ? -19.405 -1.258 24.645 1.00 90.88 144 VAL A N 1
ATOM 1011 C CA . VAL A 1 144 ? -19.028 -2.642 24.407 1.00 90.88 144 VAL A CA 1
ATOM 1012 C C . VAL A 1 144 ? -20.241 -3.340 23.804 1.00 90.88 144 VAL A C 1
ATOM 1014 O O . VAL A 1 144 ? -21.379 -3.001 24.128 1.00 90.88 144 VAL A O 1
ATOM 1017 N N . GLY A 1 145 ? -20.004 -4.294 22.903 1.00 89.31 145 GLY A N 1
ATOM 1018 C CA . GLY A 1 145 ? -21.058 -5.184 2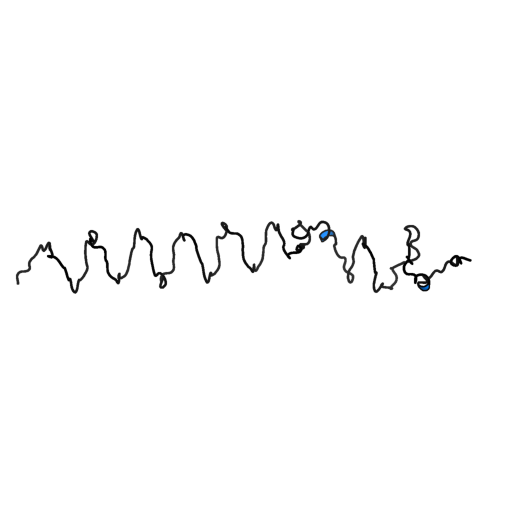2.418 1.00 89.31 145 GLY A CA 1
ATOM 1019 C C . GLY A 1 145 ? -21.512 -6.161 23.510 1.00 89.31 145 GLY A C 1
ATOM 1020 O O . GLY A 1 145 ? -21.422 -5.893 24.706 1.00 89.31 145 GLY A O 1
ATOM 1021 N N . THR A 1 146 ? -21.966 -7.347 23.115 1.00 90.50 146 THR A N 1
ATOM 1022 C CA . THR A 1 146 ? -22.265 -8.419 24.074 1.00 90.50 146 THR A CA 1
ATOM 1023 C C . THR A 1 146 ? -20.975 -9.072 24.566 1.00 90.50 146 THR A C 1
ATOM 1025 O O . THR A 1 146 ? -20.201 -9.595 23.767 1.00 90.50 146 THR A O 1
ATOM 1028 N N . LEU A 1 147 ? -20.765 -9.100 25.884 1.00 92.50 147 LEU A N 1
ATOM 1029 C CA . LEU A 1 147 ? -19.709 -9.901 26.501 1.00 92.50 147 LEU A CA 1
ATOM 1030 C C . LEU A 1 147 ? -20.284 -11.249 26.937 1.00 92.50 147 LEU A C 1
ATOM 1032 O O . LEU A 1 147 ? -21.189 -11.295 27.766 1.00 92.50 147 LEU A O 1
ATOM 1036 N N . SER A 1 148 ? -19.739 -12.351 26.420 1.00 93.06 148 SER A N 1
ATOM 1037 C CA . SER A 1 148 ? -20.066 -13.703 26.904 1.00 93.06 148 SER A CA 1
ATOM 1038 C C . SER A 1 148 ? -19.484 -13.979 28.292 1.00 93.06 148 SER A C 1
ATOM 1040 O O . SER A 1 148 ? -20.026 -14.772 29.055 1.00 93.06 148 SER A O 1
ATOM 1042 N N . SER A 1 149 ? -18.365 -13.329 28.612 1.00 92.19 149 SER A N 1
ATOM 1043 C CA . SER A 1 149 ? -17.671 -13.422 29.891 1.00 92.19 149 SER A CA 1
ATOM 1044 C C . SER A 1 149 ? -16.967 -12.106 30.190 1.00 92.19 149 SER A C 1
ATOM 1046 O O . SER A 1 149 ? -16.363 -11.511 29.296 1.00 92.19 149 SER A O 1
ATOM 1048 N N . LEU A 1 150 ? -16.992 -11.689 31.451 1.00 92.69 150 LEU A N 1
ATOM 1049 C CA . LEU A 1 150 ? -16.246 -10.540 31.941 1.00 92.69 150 LEU A CA 1
ATOM 1050 C C . LEU A 1 150 ? -15.639 -10.896 33.297 1.00 92.69 150 LEU A C 1
ATOM 1052 O O . LEU A 1 150 ? -16.365 -11.177 34.247 1.00 92.69 150 LEU A O 1
ATOM 1056 N N . THR A 1 151 ? -14.313 -10.852 33.380 1.00 92.44 151 THR A N 1
ATOM 1057 C CA . THR A 1 151 ? -13.586 -10.961 34.646 1.00 92.44 151 THR A CA 1
ATOM 1058 C C . THR A 1 151 ? -13.085 -9.579 35.027 1.00 92.44 151 THR A C 1
ATOM 1060 O O . THR A 1 151 ? -12.349 -8.958 34.262 1.00 92.44 151 THR A O 1
ATOM 1063 N N . VAL A 1 152 ? -13.459 -9.103 36.213 1.00 93.12 152 VAL A N 1
ATOM 1064 C CA . VAL A 1 152 ? -12.974 -7.838 36.775 1.00 93.12 152 VAL A CA 1
ATOM 1065 C C . VAL A 1 152 ? -12.170 -8.166 38.026 1.00 93.12 152 VAL A C 1
ATOM 1067 O O . VAL A 1 152 ? -12.703 -8.748 38.964 1.00 93.12 152 VAL A O 1
ATOM 1070 N N . SER A 1 153 ? -10.877 -7.839 38.030 1.00 90.94 153 SER A N 1
ATOM 1071 C CA . SER A 1 153 ? -9.993 -8.071 39.183 1.00 90.94 153 SER A CA 1
ATOM 1072 C C . SER A 1 153 ? -10.104 -6.987 40.260 1.00 90.94 153 SER A C 1
ATOM 1074 O O . SER A 1 153 ? -9.723 -7.222 41.403 1.00 90.94 153 SER A O 1
ATOM 1076 N N . GLY A 1 154 ? -10.597 -5.801 39.891 1.00 89.56 154 GLY A N 1
ATOM 1077 C CA . GLY A 1 154 ? -10.865 -4.684 40.794 1.00 89.56 154 GLY A CA 1
ATOM 1078 C C . GLY A 1 154 ? -12.355 -4.489 41.076 1.00 89.56 154 GLY A C 1
ATOM 1079 O O . GLY A 1 154 ? -13.163 -5.407 40.959 1.00 89.56 154 GLY A O 1
ATOM 1080 N N . ASN A 1 155 ? -12.727 -3.257 41.419 1.00 89.62 155 ASN A N 1
ATOM 1081 C CA . ASN A 1 155 ? -14.119 -2.897 41.674 1.00 89.62 155 ASN A CA 1
ATOM 1082 C C . ASN A 1 155 ? -14.870 -2.605 40.372 1.00 89.62 155 ASN A C 1
ATOM 1084 O O . ASN A 1 155 ? -14.344 -1.959 39.467 1.00 89.62 155 ASN A O 1
ATOM 1088 N N . ILE A 1 156 ? -16.141 -2.999 40.330 1.00 91.69 156 ILE A N 1
ATOM 1089 C CA . ILE A 1 156 ? -17.099 -2.511 39.337 1.00 91.69 156 ILE A CA 1
ATOM 1090 C C . ILE A 1 156 ? -17.765 -1.266 39.929 1.00 91.69 156 ILE A C 1
ATOM 1092 O O . ILE A 1 156 ? -18.415 -1.350 40.968 1.00 91.69 156 ILE A O 1
ATOM 1096 N N . SER A 1 157 ? -17.596 -0.113 39.284 1.00 89.31 157 SER A N 1
ATOM 1097 C CA . SER A 1 157 ? -18.309 1.120 39.635 1.00 89.31 157 SER A CA 1
ATOM 1098 C C . SER A 1 157 ? -19.448 1.334 38.643 1.00 89.31 157 SER A C 1
ATOM 1100 O O . SER A 1 157 ? -19.216 1.327 37.436 1.00 89.31 157 SER A O 1
ATOM 1102 N N . GLY A 1 158 ? -20.678 1.487 39.133 1.00 89.06 158 GLY A N 1
ATOM 1103 C CA . GLY A 1 158 ? -21.862 1.680 38.296 1.00 89.06 158 GLY A CA 1
ATOM 1104 C C . GLY A 1 158 ? -23.116 1.039 38.883 1.00 89.06 158 GLY A C 1
ATOM 1105 O O . GLY A 1 158 ? -23.138 0.607 40.034 1.00 89.06 158 GLY A O 1
ATOM 1106 N N . THR A 1 159 ? -24.171 0.977 38.075 1.00 87.00 159 THR A N 1
ATOM 1107 C CA . THR A 1 159 ? -25.451 0.359 38.439 1.00 87.00 159 THR A CA 1
ATOM 1108 C C . THR A 1 159 ? -25.648 -0.921 37.640 1.00 87.00 159 THR A C 1
ATOM 1110 O O . THR A 1 159 ? -25.517 -0.916 36.418 1.00 87.00 159 THR A O 1
ATOM 1113 N N . LEU A 1 160 ? -26.011 -2.011 38.315 1.00 89.06 160 LEU A N 1
ATOM 1114 C CA . LEU A 1 160 ? -26.463 -3.231 37.654 1.00 89.06 160 LEU A CA 1
ATOM 1115 C C . LEU A 1 160 ? -27.983 -3.158 37.466 1.00 89.06 160 LEU A C 1
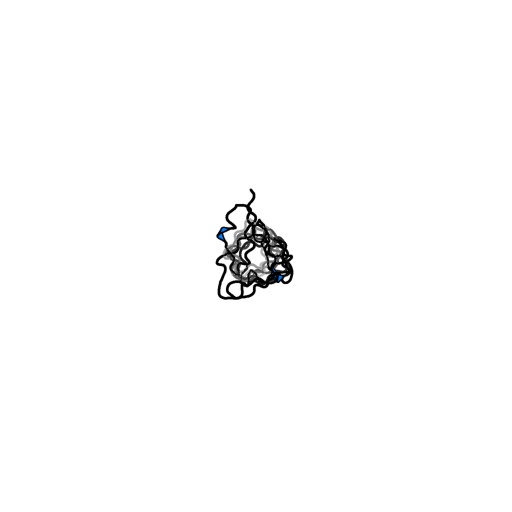ATOM 1117 O O . LEU A 1 160 ? -28.736 -3.236 38.432 1.00 89.06 160 LEU A O 1
ATOM 1121 N N . THR A 1 161 ? -28.435 -2.974 36.227 1.00 87.25 161 THR A N 1
ATOM 1122 C CA . THR A 1 161 ? -29.851 -2.719 35.899 1.00 87.25 161 THR A CA 1
ATOM 1123 C C . THR A 1 161 ? -30.667 -3.985 35.623 1.00 87.25 161 THR A C 1
ATOM 1125 O O . THR A 1 161 ? -31.884 -3.909 35.462 1.00 87.25 161 THR A O 1
ATOM 1128 N N . THR A 1 162 ? -30.033 -5.162 35.583 1.00 86.62 162 THR A N 1
ATOM 1129 C CA . THR A 1 162 ? -30.725 -6.443 35.385 1.00 86.62 162 THR A CA 1
ATOM 1130 C C . THR A 1 162 ? -31.628 -6.742 36.582 1.00 86.62 162 THR A C 1
ATOM 1132 O O . THR A 1 162 ? -31.131 -6.908 37.693 1.00 86.62 162 THR A O 1
ATOM 1135 N N . ALA A 1 163 ? -32.944 -6.833 36.358 1.00 83.19 163 ALA A N 1
ATOM 1136 C CA . ALA A 1 163 ? -33.937 -6.972 37.429 1.00 83.19 163 ALA A CA 1
ATOM 1137 C C . ALA A 1 163 ? -33.812 -8.279 38.234 1.00 83.19 163 ALA A C 1
ATOM 1139 O O . ALA A 1 163 ? -34.066 -8.290 39.435 1.00 83.19 163 ALA A O 1
ATOM 1140 N N . SER A 1 164 ? -33.420 -9.380 37.586 1.00 86.62 164 SER A N 1
ATOM 1141 C CA . SER A 1 164 ? -33.162 -10.661 38.246 1.00 86.62 164 SER A CA 1
ATOM 1142 C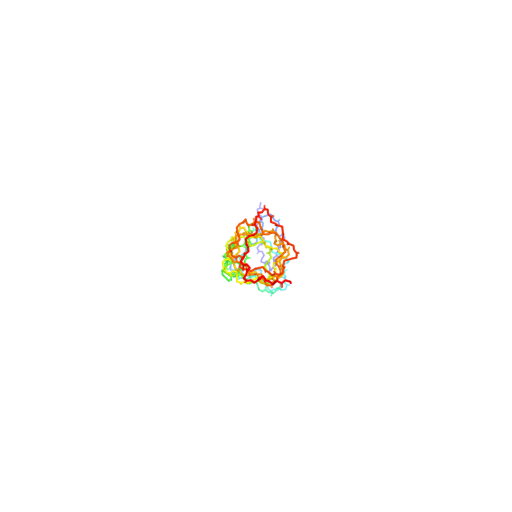 C . SER A 1 164 ? -31.676 -10.982 38.173 1.00 86.62 164 SER A C 1
ATOM 1144 O O . SER A 1 164 ? -31.095 -11.038 37.089 1.00 86.62 164 SER A O 1
ATOM 1146 N N . GLN A 1 165 ? -31.061 -11.184 39.335 1.00 90.81 165 GLN A N 1
ATOM 1147 C CA . GLN A 1 165 ? -29.624 -11.410 39.485 1.00 90.81 165 GLN A CA 1
ATOM 1148 C C . GLN A 1 165 ? -29.363 -12.757 40.185 1.00 90.81 165 GLN A C 1
ATOM 1150 O O . GLN A 1 165 ? -28.741 -12.788 41.244 1.00 90.81 165 GLN A O 1
ATOM 1155 N N . PRO A 1 166 ? -29.835 -13.892 39.629 1.00 90.00 166 PRO A N 1
ATOM 1156 C CA . PRO A 1 166 ? -29.797 -15.187 40.318 1.00 90.00 166 PRO A CA 1
ATOM 1157 C C . PRO A 1 166 ? -28.374 -15.696 40.584 1.00 90.00 166 PRO A C 1
ATOM 1159 O O . PRO A 1 166 ? -28.166 -16.524 41.462 1.00 90.00 166 PRO A O 1
ATOM 1162 N N . ASN A 1 167 ? -27.391 -15.188 39.836 1.00 89.94 167 ASN A N 1
ATOM 1163 C CA . ASN A 1 167 ? -25.990 -15.586 39.954 1.00 89.94 167 ASN A CA 1
ATOM 1164 C C . ASN A 1 167 ? -25.211 -14.772 41.000 1.00 89.94 167 ASN A C 1
ATOM 1166 O O . ASN A 1 167 ? -24.026 -15.031 41.203 1.00 89.94 167 ASN A O 1
ATOM 1170 N N . ILE A 1 168 ? -25.841 -13.801 41.673 1.00 91.12 168 ILE A N 1
ATOM 1171 C CA . ILE A 1 168 ? -25.244 -13.154 42.845 1.00 91.12 168 ILE A CA 1
ATOM 1172 C C . ILE A 1 168 ? -25.488 -14.062 44.050 1.00 91.12 168 ILE A C 1
ATOM 1174 O O . ILE A 1 168 ? -26.571 -14.077 44.628 1.00 91.12 168 ILE A O 1
ATOM 1178 N N . THR A 1 169 ? -24.472 -14.835 44.424 1.00 88.62 169 THR A N 1
ATOM 1179 C CA . THR A 1 169 ? -24.535 -15.781 45.554 1.00 88.62 169 THR A CA 1
ATOM 1180 C C . THR A 1 169 ? -23.946 -15.217 46.845 1.00 88.62 169 THR A C 1
ATOM 1182 O O . THR A 1 169 ? -24.155 -15.773 47.920 1.00 88.62 169 THR A O 1
ATOM 1185 N N . SER A 1 170 ? -23.217 -14.106 46.751 1.00 88.50 170 SER A N 1
ATOM 1186 C CA . SER A 1 170 ? -22.685 -13.363 47.883 1.00 88.50 170 SER A CA 1
ATOM 1187 C C . SER A 1 170 ? -22.532 -11.901 47.496 1.00 88.50 170 SER A C 1
ATOM 1189 O O . SER A 1 170 ? -22.127 -11.572 46.379 1.00 88.50 170 SER A O 1
ATOM 1191 N N . VAL A 1 171 ? -22.844 -11.030 48.441 1.00 85.62 171 VAL A N 1
ATOM 1192 C CA . VAL A 1 171 ? -22.467 -9.622 48.410 1.00 85.62 171 VAL A CA 1
ATOM 1193 C C . VAL A 1 171 ? -21.539 -9.409 49.599 1.00 85.62 171 VAL A C 1
ATOM 1195 O O . VAL A 1 171 ? -21.738 -10.022 50.645 1.00 85.62 171 VAL A O 1
ATOM 1198 N N . GLY A 1 172 ? -20.487 -8.604 49.430 1.00 87.06 172 GLY A N 1
ATOM 1199 C CA . GLY A 1 172 ? -19.591 -8.248 50.533 1.00 87.06 172 GLY A CA 1
ATOM 1200 C C . GLY A 1 172 ? -20.306 -7.397 51.593 1.00 87.06 172 GLY A C 1
ATOM 1201 O O . GLY A 1 172 ? -21.490 -7.561 51.876 1.00 87.06 172 GLY A O 1
ATOM 1202 N N . THR A 1 173 ? -19.611 -6.426 52.176 1.00 87.88 173 THR A N 1
ATOM 1203 C CA . THR A 1 173 ? -20.255 -5.497 53.115 1.00 87.88 173 THR A CA 1
ATOM 1204 C C . THR A 1 173 ? -21.157 -4.515 52.373 1.00 87.88 173 THR A C 1
ATOM 1206 O O . THR A 1 173 ? -20.695 -3.778 51.503 1.00 87.88 173 THR A O 1
ATOM 1209 N N . LEU A 1 174 ? -22.430 -4.459 52.762 1.00 90.56 174 LEU A N 1
ATOM 1210 C CA . LEU A 1 174 ? -23.399 -3.507 52.232 1.00 90.56 174 LEU A CA 1
ATOM 1211 C C . LEU A 1 174 ? -23.684 -2.430 53.288 1.00 90.56 174 LEU A C 1
ATOM 1213 O O . LEU A 1 174 ? -24.208 -2.733 54.356 1.00 90.56 174 LEU A O 1
ATOM 1217 N N . SER A 1 175 ? -23.308 -1.177 53.018 1.00 92.69 175 SER A N 1
ATOM 1218 C CA . SER A 1 175 ? -23.493 -0.064 53.969 1.00 92.69 175 SER A CA 1
ATOM 1219 C C . SER A 1 175 ? -24.948 0.396 54.075 1.00 92.69 175 SER A C 1
ATOM 1221 O O . SER A 1 175 ? -25.372 0.892 55.115 1.00 92.69 175 SER A O 1
ATOM 1223 N N . SER A 1 176 ? -25.712 0.237 52.995 1.00 90.88 176 SER A N 1
ATOM 1224 C CA . SER A 1 176 ? -27.141 0.520 52.940 1.00 90.88 176 SER A CA 1
ATOM 1225 C C . SER A 1 176 ? -27.798 -0.363 51.886 1.00 90.88 176 SER A C 1
ATOM 1227 O O . SER A 1 176 ? -27.203 -0.655 50.849 1.00 90.88 176 SER A O 1
ATOM 1229 N N . LEU A 1 177 ? -29.027 -0.790 52.159 1.00 90.50 177 LEU A N 1
ATOM 1230 C CA . LEU A 1 177 ? -29.851 -1.542 51.225 1.00 90.50 177 LEU A CA 1
ATOM 1231 C C . LEU A 1 177 ? -31.256 -0.952 51.237 1.00 90.50 177 LEU A C 1
ATOM 1233 O O . LEU A 1 177 ? -31.935 -0.977 52.261 1.00 90.50 177 LEU A O 1
ATOM 1237 N N . THR A 1 178 ? -31.699 -0.452 50.089 1.00 89.12 178 THR A N 1
ATOM 1238 C CA . THR A 1 178 ? -33.094 -0.070 49.868 1.00 89.12 178 THR A CA 1
ATOM 1239 C C . THR A 1 178 ? -33.751 -1.141 49.014 1.00 89.12 178 THR A C 1
ATOM 1241 O O . THR A 1 178 ? -33.265 -1.465 47.933 1.00 89.12 178 THR A O 1
ATOM 1244 N N . THR A 1 179 ? -34.860 -1.693 49.492 1.00 90.44 179 THR A N 1
ATOM 1245 C CA . THR A 1 179 ? -35.680 -2.653 48.746 1.00 90.44 179 THR A CA 1
ATOM 1246 C C . THR A 1 179 ? -37.094 -2.108 48.622 1.00 90.44 179 THR A C 1
ATOM 1248 O O . THR A 1 179 ? -37.592 -1.445 49.528 1.00 90.44 179 THR A O 1
ATOM 1251 N N . THR A 1 180 ? -37.744 -2.350 47.485 1.00 89.25 180 THR A N 1
ATOM 1252 C CA . THR A 1 180 ? -39.150 -1.961 47.271 1.00 89.25 180 THR A CA 1
ATOM 1253 C C . THR A 1 180 ? -40.133 -2.999 47.811 1.00 89.25 180 THR A C 1
ATOM 1255 O O . THR A 1 180 ? -41.313 -2.703 47.952 1.00 89.25 180 THR A O 1
ATOM 1258 N N . ASN A 1 181 ? -39.656 -4.216 48.088 1.00 88.38 181 ASN A N 1
ATOM 1259 C CA . ASN A 1 181 ? -40.439 -5.364 48.540 1.00 88.38 181 ASN A CA 1
ATOM 1260 C C . ASN A 1 181 ? -39.843 -5.946 49.831 1.00 88.38 181 ASN A C 1
ATOM 1262 O O . ASN A 1 181 ? -38.754 -5.564 50.252 1.00 88.38 181 ASN A O 1
ATOM 1266 N N . THR A 1 182 ? -40.546 -6.899 50.444 1.00 86.25 182 THR A N 1
ATOM 1267 C CA . THR A 1 182 ? -40.086 -7.608 51.644 1.00 86.25 182 THR A CA 1
ATOM 1268 C C . THR A 1 182 ? -38.758 -8.333 51.408 1.00 86.25 182 THR A C 1
ATOM 1270 O O . THR A 1 182 ? -38.591 -9.037 50.413 1.00 86.25 182 THR A O 1
ATOM 1273 N N . ILE A 1 183 ? -37.830 -8.206 52.360 1.00 88.44 183 ILE A N 1
ATOM 1274 C CA . ILE A 1 183 ? -36.584 -8.975 52.383 1.00 88.44 183 ILE A CA 1
ATOM 1275 C C . ILE A 1 183 ? -36.862 -10.332 53.038 1.00 88.44 183 ILE A C 1
ATOM 1277 O O . ILE A 1 183 ? -37.202 -10.395 54.219 1.00 88.44 183 ILE A O 1
ATOM 1281 N N . THR A 1 184 ? -36.684 -11.422 52.293 1.00 84.62 184 THR A N 1
ATOM 1282 C CA . THR A 1 184 ? -36.672 -12.782 52.847 1.00 84.62 184 THR A CA 1
ATOM 1283 C C . THR A 1 184 ? -35.235 -13.170 53.177 1.00 84.62 184 THR A C 1
ATOM 1285 O O . THR A 1 184 ? -34.401 -13.276 52.281 1.00 84.62 184 THR A O 1
ATOM 1288 N N . THR A 1 185 ? -34.927 -13.370 54.459 1.00 81.81 185 THR A N 1
ATOM 1289 C CA . THR A 1 185 ? -33.594 -13.776 54.919 1.00 81.81 185 THR A CA 1
ATOM 1290 C C . THR A 1 185 ? -33.616 -15.208 55.455 1.00 81.81 185 THR A C 1
ATOM 1292 O O . THR A 1 185 ? -34.573 -15.629 56.097 1.00 81.81 185 THR A O 1
ATOM 1295 N N . ASN A 1 186 ? -32.535 -15.956 55.229 1.00 77.38 186 ASN A N 1
ATOM 1296 C CA . ASN A 1 186 ? -32.305 -17.263 55.851 1.00 77.38 186 ASN A CA 1
ATOM 1297 C C . ASN A 1 186 ? -31.345 -17.094 57.040 1.00 77.38 186 ASN A C 1
ATOM 1299 O O . ASN A 1 186 ? -30.201 -17.541 56.989 1.00 77.38 186 ASN A O 1
ATOM 1303 N N . ILE A 1 187 ? -31.764 -16.374 58.086 1.00 74.31 187 ILE A N 1
ATOM 1304 C CA . ILE A 1 187 ? -30.920 -16.163 59.275 1.00 74.31 187 ILE A CA 1
ATOM 1305 C C . ILE A 1 187 ? -31.004 -17.403 60.170 1.00 74.31 187 ILE A C 1
ATOM 1307 O O . ILE A 1 187 ? -32.031 -17.661 60.790 1.00 74.31 187 ILE A O 1
ATOM 1311 N N . THR A 1 188 ? -29.912 -18.163 60.261 1.00 76.12 188 THR A N 1
ATOM 1312 C CA . THR A 1 188 ? -29.823 -19.385 61.084 1.00 76.12 188 THR A CA 1
ATOM 1313 C C . THR A 1 188 ? -29.513 -19.127 62.559 1.00 76.12 188 THR A C 1
ATOM 1315 O O . THR A 1 188 ? -29.658 -20.034 63.375 1.00 76.12 188 THR A O 1
ATOM 1318 N N . THR A 1 189 ? -29.117 -17.908 62.933 1.00 70.50 189 THR A N 1
ATOM 1319 C CA . THR A 1 189 ? -28.755 -17.584 64.318 1.00 70.50 189 THR A CA 1
ATOM 1320 C C . THR A 1 189 ? -29.251 -16.192 64.684 1.00 70.50 189 THR A C 1
ATOM 1322 O O . THR A 1 189 ? -28.739 -15.189 64.196 1.00 70.50 189 THR A O 1
ATOM 1325 N N . ILE A 1 190 ? -30.247 -16.123 65.567 1.00 71.62 190 ILE A N 1
ATOM 1326 C CA . ILE A 1 190 ? -30.626 -14.880 66.241 1.00 71.62 190 ILE A CA 1
ATOM 1327 C C . ILE A 1 190 ? -29.774 -14.813 67.508 1.00 71.62 190 ILE A C 1
ATOM 1329 O O . ILE A 1 190 ? -30.007 -15.577 68.446 1.00 71.62 190 ILE A O 1
ATOM 1333 N N . GLN A 1 191 ? -28.770 -13.934 67.549 1.00 68.75 191 GLN A N 1
ATOM 1334 C CA . GLN A 1 191 ? -28.130 -13.600 68.821 1.00 68.75 191 GLN A CA 1
ATOM 1335 C C . GLN A 1 191 ? -29.157 -12.843 69.665 1.00 68.75 191 GLN A C 1
ATOM 1337 O O . GLN A 1 191 ? -29.522 -11.712 69.354 1.00 68.75 191 GLN A O 1
ATOM 1342 N N . ARG A 1 192 ? -29.684 -13.509 70.696 1.00 65.38 192 ARG A N 1
ATOM 1343 C CA . ARG A 1 192 ? -30.484 -12.848 71.726 1.00 65.38 192 ARG A CA 1
ATOM 1344 C C . ARG A 1 192 ? -29.548 -11.916 72.497 1.00 65.38 192 ARG A C 1
ATOM 1346 O O . ARG A 1 192 ? -28.534 -12.389 73.007 1.00 65.38 192 ARG A O 1
ATOM 1353 N N . LEU A 1 193 ? -29.883 -10.627 72.509 1.00 57.69 193 LEU A N 1
ATOM 1354 C CA . LEU A 1 193 ? -29.317 -9.643 73.434 1.00 57.69 193 LEU A CA 1
ATOM 1355 C C . LEU A 1 193 ? -29.728 -9.977 74.871 1.00 57.69 193 LEU A C 1
ATOM 1357 O O . LEU A 1 193 ? -30.861 -10.491 75.048 1.00 57.69 193 LEU A O 1
#

Sequence (193 aa):
MSSLPPTTNSPIFNCSFFLGSNDYLTIAVADKRYQKLGGTGVFNSIAVAGNLDCGSLTIAGSAVDLSSLSGITAGTVTASKLVMVDANKDISSFRNLTATNLTGTLQTAAQPNITSVGTLSSLTVSGNISGTLTTAAQPNITSVGTLSSLTVSGNISGTLTTASQPNITSVGTLSSLTTTNTITTNITTIQRL

Secondary structure (DSSP, 8-state):
---PPP----SS--GGG--STT------TT-TTS----SS---S----SS----S-EEETTEEE-GGGTTT--TTBB-TTS-B---TTS--B--S----S---S----S--TT-------S----SSPPPS----S--TT-------S----SSPPPS----S--TT-------S----SS------------

Foldseek 3Di:
DPDDPDPPPDLADDCVVQPDPPRDDDDDPPCPRNDDPPPPDDDPDDDDPDDDDDPWDADPNRTDDCVQVPPDDAQEDDPPHDHHHDPVRHHDDDPDDDDPDDDDDDPPPDDPPCPDDDDDPDDDDPDDDDDDDPDPDDPPCPDDDDDPDDDDPDDDDDDDPPPDDPVCPDDDDDPDDDDPDDDDDPDPDDPDD